Protein AF-A0A1I4J2A7-F1 (afdb_monomer_lite)

Sequence (275 aa):
MTRVAIVPLGDVAQEDLQTASDALEHVYGVNATVLGARPLPGVGDDAERDQYDAETLSDVALWDGGDAFDVVLGITDADVSHRRGPVDSDRGRVLLSTDRFGDSGYRRSARVRRQMIKQVGHALGLDRCDGNCVMQSSSTVGELDRYPDRLCRTCHSALPRELSGDSEPVGGLSSPSTPTFAEWRRGVRDVVLEPLLWVYGARRWLPFAGRRLDSDSVSVTPVEWAVAVVGLLLTPLFWLLGAVIRTPPSPDDPNSTSRSGDERTSSPRWRKRAP

pLDDT: mean 75.42, std 19.43, range [37.44, 97.88]

Secondary structure (DSSP, 8-state):
---EEEEEESS--HHHHHHHHHHHHHHH----EEPPPBPPPSS-SBTTTTBEEHHHHHHHHSSTTGGG-SEEEEEESS-EE-SS----GGGTEEEEE-GGG-SSSHHHHHHHHHHHHHHHHHHTT-----SSSTTS--SSHHHHTTS-SS--HHHHHTS-HHHHT-----SS--------HHHHHHHHIIIIIHHHHHHTTTTS---S------SS-----HHHHHHHHHHHHHHHHHHHHHHHTTPPPPTT-TT--------------------

InterPro domains:
  IPR012962 Peptidase M54, archaemetzincin [PF07998] (110-159)
  IPR012962 Peptidase M54, archaemetzincin [PTHR15910] (1-161)
  IPR024079 Metallopeptidase, catalytic domain superfamily [G3DSA:3.40.390.10] (2-159)

Structure (mmCIF, N/CA/C/O backbone):
data_AF-A0A1I4J2A7-F1
#
_entry.id   AF-A0A1I4J2A7-F1
#
loop_
_atom_site.group_PDB
_atom_site.id
_atom_site.type_symbol
_atom_site.label_atom_id
_atom_site.label_alt_id
_atom_site.label_comp_id
_atom_site.label_asym_id
_atom_site.label_entity_id
_atom_site.label_seq_id
_atom_site.pdbx_PDB_ins_code
_atom_site.Cartn_x
_atom_site.Cartn_y
_atom_site.Cartn_z
_atom_site.occupancy
_atom_site.B_iso_or_equiv
_atom_site.auth_seq_id
_atom_site.auth_comp_id
_atom_site.auth_asym_id
_atom_site.auth_atom_id
_atom_site.pdbx_PDB_model_num
ATOM 1 N N . MET A 1 1 ? -7.835 -14.432 13.585 1.00 73.38 1 MET A N 1
ATOM 2 C CA . MET A 1 1 ? -6.678 -13.523 13.467 1.00 73.38 1 MET A CA 1
ATOM 3 C C . MET A 1 1 ? -6.432 -13.328 11.990 1.00 73.38 1 MET A C 1
ATOM 5 O O . MET A 1 1 ? -6.151 -14.313 11.314 1.00 73.38 1 MET A O 1
ATOM 9 N N . THR A 1 2 ? -6.573 -12.097 11.505 1.00 87.31 2 THR A N 1
ATOM 10 C CA . THR A 1 2 ? -6.370 -11.754 10.095 1.00 87.31 2 THR A CA 1
ATOM 11 C C . THR A 1 2 ? -4.927 -12.018 9.671 1.00 87.31 2 THR A C 1
ATOM 13 O O . THR A 1 2 ? -3.985 -11.515 10.284 1.00 87.31 2 THR A O 1
ATOM 16 N N . ARG A 1 3 ? -4.751 -12.812 8.618 1.00 92.06 3 ARG A N 1
ATOM 17 C CA . ARG A 1 3 ? -3.462 -13.144 8.008 1.00 92.06 3 ARG A CA 1
ATOM 18 C C . ARG A 1 3 ? -3.224 -12.228 6.820 1.00 92.06 3 ARG A C 1
ATOM 20 O O . ARG A 1 3 ? -4.004 -12.235 5.869 1.00 92.06 3 ARG A O 1
ATOM 27 N N . VAL A 1 4 ? -2.127 -11.480 6.866 1.00 93.94 4 VAL A N 1
ATOM 28 C CA . VAL A 1 4 ? -1.731 -10.557 5.799 1.00 93.94 4 VAL A CA 1
ATOM 29 C C . VAL A 1 4 ? -0.413 -11.027 5.191 1.00 93.94 4 VAL A C 1
ATOM 31 O O . VAL A 1 4 ? 0.541 -11.313 5.919 1.00 93.94 4 VAL A O 1
ATOM 34 N N . ALA A 1 5 ? -0.352 -11.091 3.863 1.00 94.56 5 ALA A N 1
ATOM 35 C CA . ALA A 1 5 ? 0.880 -11.320 3.116 1.00 94.56 5 ALA A CA 1
ATOM 36 C C . ALA A 1 5 ? 1.306 -10.072 2.340 1.00 94.56 5 ALA A C 1
ATOM 38 O O . ALA A 1 5 ? 0.466 -9.348 1.808 1.00 94.56 5 ALA A O 1
ATOM 39 N N . ILE A 1 6 ? 2.618 -9.868 2.232 1.00 95.50 6 ILE A N 1
ATOM 40 C CA . ILE A 1 6 ? 3.231 -8.911 1.308 1.00 95.50 6 ILE A CA 1
ATOM 41 C C . ILE A 1 6 ? 3.937 -9.708 0.216 1.00 95.50 6 ILE A C 1
ATOM 43 O O . ILE A 1 6 ? 4.735 -10.597 0.513 1.00 95.50 6 ILE A O 1
ATOM 47 N N . VAL A 1 7 ? 3.658 -9.384 -1.042 1.00 9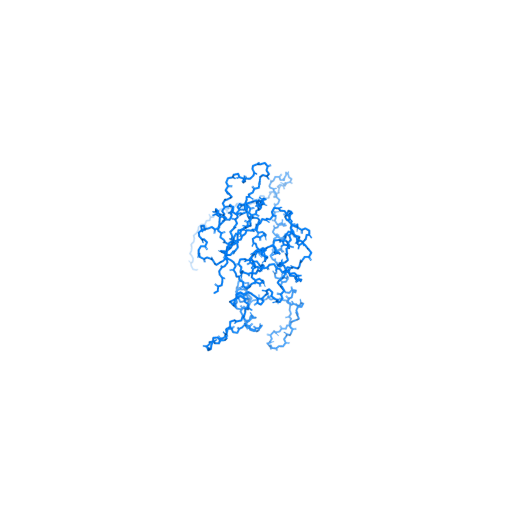4.88 7 VAL A N 1
ATOM 48 C CA . VAL A 1 7 ? 4.261 -10.021 -2.214 1.00 94.88 7 VAL A CA 1
ATOM 49 C C . VAL A 1 7 ? 5.043 -8.966 -2.995 1.00 94.88 7 VAL A C 1
ATOM 51 O O . VAL A 1 7 ? 4.427 -8.091 -3.605 1.00 94.88 7 VAL A O 1
ATOM 54 N N . PRO A 1 8 ? 6.384 -9.021 -2.991 1.00 95.44 8 PRO A N 1
ATOM 55 C CA . PRO A 1 8 ? 7.196 -8.186 -3.867 1.00 95.44 8 PRO A CA 1
ATOM 56 C C . PRO A 1 8 ? 7.000 -8.615 -5.326 1.00 95.44 8 PRO A C 1
ATOM 58 O O . PRO A 1 8 ? 7.101 -9.803 -5.639 1.00 95.44 8 PRO A O 1
ATOM 61 N N . LEU A 1 9 ? 6.734 -7.659 -6.208 1.00 93.44 9 LEU A N 1
ATOM 62 C CA . LEU A 1 9 ? 6.551 -7.850 -7.644 1.00 93.44 9 LEU A CA 1
ATOM 63 C C . LEU A 1 9 ? 7.639 -7.078 -8.390 1.00 93.44 9 LEU A C 1
ATOM 65 O O . LEU A 1 9 ? 7.608 -5.846 -8.430 1.00 93.44 9 LEU A O 1
ATOM 69 N N . GLY A 1 10 ? 8.587 -7.805 -8.976 1.00 91.94 10 GLY A N 1
ATOM 70 C CA . GLY A 1 10 ? 9.804 -7.221 -9.538 1.00 91.94 10 GLY A CA 1
ATOM 71 C C . GLY A 1 10 ? 10.870 -6.950 -8.474 1.00 91.94 10 GLY A C 1
ATOM 72 O O . GLY A 1 10 ? 10.998 -7.713 -7.511 1.00 91.94 10 GLY A O 1
ATOM 73 N N . ASP A 1 11 ? 11.648 -5.885 -8.669 1.00 91.56 11 ASP A N 1
ATOM 74 C CA . ASP A 1 11 ? 12.786 -5.523 -7.815 1.00 91.56 11 ASP A CA 1
ATOM 75 C C . ASP A 1 11 ? 12.389 -4.449 -6.795 1.00 91.56 11 ASP A C 1
ATOM 77 O O . ASP A 1 11 ? 12.679 -3.262 -6.918 1.00 91.56 11 ASP A O 1
ATOM 81 N N . VAL A 1 12 ? 11.655 -4.870 -5.767 1.00 95.44 12 VAL A N 1
ATOM 82 C CA . VAL A 1 12 ? 11.192 -3.954 -4.720 1.00 95.44 12 VAL A CA 1
ATOM 83 C C . VAL A 1 12 ? 12.285 -3.735 -3.681 1.00 95.44 12 VAL A C 1
ATOM 85 O O . VAL A 1 12 ? 12.784 -4.685 -3.073 1.00 95.44 12 VAL A O 1
ATOM 88 N N . ALA A 1 13 ? 12.586 -2.469 -3.389 1.00 95.38 13 ALA A N 1
ATOM 89 C CA . ALA A 1 13 ? 13.545 -2.108 -2.356 1.00 95.38 13 ALA A CA 1
ATOM 90 C C . ALA A 1 13 ? 13.148 -2.665 -0.974 1.00 95.38 13 ALA A C 1
ATOM 92 O O . ALA A 1 13 ? 12.016 -2.506 -0.507 1.00 95.38 13 ALA A O 1
ATOM 93 N N . GLN A 1 14 ? 14.121 -3.241 -0.261 1.00 95.38 14 GLN A N 1
ATOM 94 C CA . GLN A 1 14 ? 13.909 -3.808 1.078 1.00 95.38 14 GLN A CA 1
ATOM 95 C C . GLN A 1 14 ? 13.370 -2.776 2.087 1.00 95.38 14 GLN A C 1
ATOM 97 O O . GLN A 1 14 ? 12.609 -3.133 2.985 1.00 95.38 14 GLN A O 1
ATOM 102 N N . GLU A 1 15 ? 13.737 -1.497 1.936 1.00 95.81 15 GLU A N 1
ATOM 103 C CA . GLU A 1 15 ? 13.224 -0.404 2.776 1.00 95.81 15 GLU A CA 1
ATOM 104 C C . GLU A 1 15 ? 11.698 -0.260 2.657 1.00 95.81 15 GLU A C 1
ATOM 106 O O . GLU A 1 15 ? 11.021 -0.040 3.664 1.00 95.81 15 GLU A O 1
ATOM 111 N N . ASP A 1 16 ? 11.138 -0.432 1.457 1.00 97.25 16 ASP A N 1
ATOM 112 C CA . ASP A 1 16 ? 9.698 -0.303 1.231 1.00 97.25 16 ASP A CA 1
ATOM 113 C C . ASP A 1 16 ? 8.937 -1.491 1.831 1.00 97.25 16 ASP A C 1
ATOM 115 O O . ASP A 1 16 ? 7.898 -1.298 2.467 1.00 97.25 16 ASP A O 1
ATOM 119 N N . LEU A 1 17 ? 9.484 -2.707 1.706 1.00 97.38 17 LEU A N 1
ATOM 120 C CA . LEU A 1 17 ? 8.926 -3.915 2.327 1.00 97.38 17 LEU A CA 1
ATOM 121 C C . LEU A 1 17 ? 8.917 -3.811 3.858 1.00 97.38 17 LEU A C 1
ATOM 123 O O . LEU A 1 17 ? 7.918 -4.150 4.500 1.00 97.38 17 LEU A O 1
ATOM 127 N N . GLN A 1 18 ? 10.009 -3.308 4.442 1.00 97.25 18 GLN A N 1
ATOM 128 C CA . GLN A 1 18 ? 10.104 -3.080 5.884 1.00 97.25 18 GLN A CA 1
ATOM 129 C C . GLN A 1 18 ? 9.111 -2.007 6.330 1.00 97.25 18 GLN A C 1
ATOM 131 O O . GLN A 1 18 ? 8.341 -2.225 7.258 1.00 97.25 18 GLN A O 1
ATOM 136 N N . THR A 1 19 ? 9.061 -0.881 5.617 1.00 97.88 19 THR A N 1
ATOM 137 C CA . THR A 1 19 ? 8.135 0.219 5.910 1.00 97.88 19 THR A CA 1
ATOM 138 C C . THR A 1 19 ? 6.677 -0.239 5.872 1.00 97.88 19 THR A C 1
ATOM 140 O O . THR A 1 19 ? 5.881 0.170 6.720 1.00 97.88 19 THR A O 1
ATOM 143 N N . ALA A 1 20 ? 6.315 -1.078 4.898 1.00 97.44 20 ALA A N 1
ATOM 144 C CA . ALA A 1 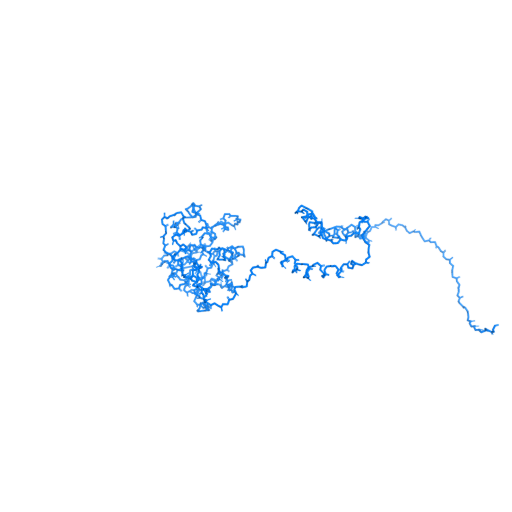20 ? 4.980 -1.654 4.793 1.00 97.44 20 ALA A CA 1
ATOM 145 C C . ALA A 1 20 ? 4.687 -2.622 5.950 1.00 97.44 20 ALA A C 1
ATOM 147 O O . ALA A 1 20 ? 3.620 -2.543 6.554 1.00 97.44 20 ALA A O 1
ATOM 148 N N . SER A 1 21 ? 5.640 -3.486 6.304 1.00 97.38 21 SER A N 1
ATOM 149 C CA . SER A 1 21 ? 5.501 -4.429 7.423 1.00 97.38 21 SER A CA 1
ATOM 150 C C . SER A 1 21 ? 5.335 -3.707 8.767 1.00 97.38 21 SER A C 1
ATOM 152 O O . SER A 1 21 ? 4.382 -3.980 9.494 1.00 97.38 21 SER A O 1
ATOM 154 N N . ASP A 1 22 ? 6.188 -2.720 9.055 1.00 96.88 22 ASP A N 1
ATOM 155 C CA . ASP A 1 22 ? 6.148 -1.936 10.298 1.00 96.88 22 ASP A CA 1
ATOM 156 C C . ASP A 1 22 ? 4.826 -1.175 10.443 1.00 96.88 22 ASP A C 1
ATOM 158 O O . ASP A 1 22 ? 4.260 -1.054 11.529 1.00 96.88 22 ASP A O 1
ATOM 162 N N . ALA A 1 23 ? 4.317 -0.634 9.337 1.00 96.00 23 ALA A N 1
ATOM 163 C CA . ALA A 1 23 ? 3.069 0.106 9.350 1.00 96.00 23 ALA A CA 1
ATOM 164 C C . ALA A 1 23 ? 1.842 -0.812 9.506 1.00 96.00 23 ALA A C 1
ATOM 166 O O . ALA A 1 23 ? 0.857 -0.384 10.109 1.00 96.00 23 ALA A O 1
ATOM 167 N N . LEU A 1 24 ? 1.899 -2.062 9.026 1.00 95.38 24 LEU A N 1
ATOM 168 C CA . LEU A 1 24 ? 0.855 -3.065 9.268 1.00 95.38 24 LEU A CA 1
ATOM 169 C C . LEU A 1 24 ? 0.771 -3.428 10.748 1.00 95.38 24 LEU A C 1
ATOM 171 O O . LEU A 1 24 ? -0.316 -3.411 11.330 1.00 95.38 24 LEU A O 1
ATOM 175 N N . GLU A 1 25 ? 1.922 -3.683 11.366 1.00 94.88 25 GLU A N 1
ATOM 176 C CA . GLU A 1 25 ? 2.001 -3.985 12.791 1.00 94.88 25 GLU A CA 1
ATOM 177 C C . GLU A 1 25 ? 1.525 -2.786 13.622 1.00 94.88 25 GLU A C 1
ATOM 179 O O . GLU A 1 25 ? 0.679 -2.931 14.501 1.00 94.88 25 GLU A O 1
ATOM 184 N N . HIS A 1 26 ? 1.992 -1.576 13.302 1.00 93.81 26 HIS A N 1
ATOM 185 C CA . HIS A 1 26 ? 1.678 -0.388 14.093 1.00 93.81 26 HIS A CA 1
ATOM 186 C C . HIS A 1 26 ? 0.214 0.066 13.992 1.00 93.81 26 HIS A C 1
ATOM 188 O O . HIS A 1 26 ? -0.339 0.554 14.977 1.00 93.81 26 HIS A O 1
ATOM 194 N N . VAL A 1 27 ? -0.409 -0.043 12.812 1.00 94.88 27 VAL A N 1
ATOM 195 C CA . VAL A 1 27 ? -1.769 0.478 12.576 1.00 94.88 27 VAL A CA 1
ATOM 196 C C . VAL A 1 27 ? -2.846 -0.584 12.763 1.00 94.88 27 VAL A C 1
ATOM 198 O O . VAL A 1 27 ? -3.926 -0.254 13.247 1.00 94.88 27 VAL A O 1
ATOM 201 N N . TYR A 1 28 ? -2.567 -1.836 12.396 1.00 94.06 28 TYR A N 1
ATOM 202 C CA . TYR A 1 28 ? -3.549 -2.923 12.434 1.00 94.06 28 TYR A CA 1
ATOM 203 C C . TYR A 1 28 ? -3.230 -3.999 13.473 1.00 94.06 28 TYR A C 1
ATOM 205 O O . TYR A 1 28 ? -4.051 -4.887 13.681 1.00 94.06 28 TYR A O 1
ATOM 213 N N . GLY A 1 29 ? -2.054 -3.964 14.110 1.00 93.44 29 GLY A N 1
ATOM 214 C CA . GLY A 1 29 ? -1.626 -5.028 15.022 1.00 93.44 29 GLY A CA 1
ATOM 215 C C . GLY A 1 29 ? -1.344 -6.353 14.309 1.00 93.44 29 GLY A C 1
ATOM 216 O O . GLY A 1 29 ? -1.426 -7.409 14.934 1.00 93.44 29 GLY A O 1
ATOM 217 N N . VAL A 1 30 ? -1.056 -6.319 13.000 1.00 93.31 30 VAL A N 1
ATOM 218 C CA . VAL A 1 30 ? -0.851 -7.523 12.186 1.00 93.31 30 VAL A CA 1
ATOM 219 C C . VAL A 1 30 ? 0.604 -7.657 11.762 1.00 93.31 30 VAL A C 1
ATOM 221 O O . VAL A 1 30 ? 1.135 -6.805 11.054 1.00 93.31 30 VAL A O 1
ATOM 224 N N . ASN A 1 31 ? 1.208 -8.793 12.106 1.00 93.44 31 ASN A N 1
ATOM 225 C CA . ASN A 1 31 ? 2.510 -9.187 11.581 1.00 93.44 31 ASN A CA 1
ATOM 226 C C . ASN A 1 31 ? 2.340 -9.793 10.189 1.00 93.44 31 ASN A C 1
ATOM 228 O O . ASN A 1 31 ? 1.768 -10.874 10.030 1.00 93.44 31 ASN A O 1
ATOM 232 N N . ALA A 1 32 ? 2.835 -9.083 9.179 1.00 93.75 32 ALA A N 1
ATOM 233 C CA . ALA A 1 32 ? 2.746 -9.518 7.797 1.00 93.75 32 ALA A CA 1
ATOM 234 C C . ALA A 1 32 ? 3.762 -10.620 7.481 1.00 93.75 32 ALA A C 1
ATOM 236 O O . ALA A 1 32 ? 4.907 -10.586 7.930 1.00 93.75 32 ALA A O 1
ATOM 237 N N . THR A 1 33 ? 3.361 -11.579 6.649 1.00 95.12 33 THR A N 1
ATOM 238 C CA . THR A 1 33 ? 4.298 -12.542 6.061 1.00 95.12 33 THR A CA 1
ATOM 239 C C . THR A 1 33 ? 4.794 -12.005 4.723 1.00 95.12 33 THR A C 1
ATOM 241 O O . THR A 1 33 ? 4.015 -11.882 3.781 1.00 95.12 33 THR A O 1
ATOM 244 N N . VAL A 1 34 ? 6.087 -11.698 4.616 1.00 94.62 34 VAL A N 1
ATOM 245 C CA . VAL A 1 34 ?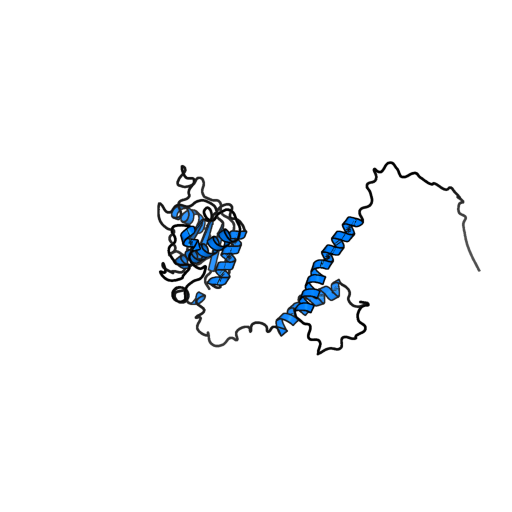 6.699 -11.347 3.326 1.00 94.62 34 VAL A CA 1
ATOM 246 C C . VAL A 1 34 ? 6.969 -12.636 2.551 1.00 94.62 34 VAL A C 1
ATOM 248 O O . VAL A 1 34 ? 7.742 -13.486 2.993 1.00 94.62 34 VAL A O 1
ATOM 251 N N . LEU A 1 35 ? 6.291 -12.806 1.418 1.00 92.81 35 LEU A N 1
ATOM 252 C CA . LEU A 1 35 ? 6.461 -13.953 0.531 1.00 92.81 35 LEU A CA 1
ATOM 253 C C . LEU A 1 35 ? 7.647 -13.740 -0.418 1.00 92.81 35 LEU A C 1
ATOM 255 O O . LEU A 1 35 ? 8.180 -12.639 -0.550 1.00 92.81 35 LEU A O 1
ATOM 259 N N . GLY A 1 36 ? 8.060 -14.814 -1.094 1.00 90.50 36 GLY A N 1
ATOM 260 C CA . GLY A 1 36 ? 9.088 -14.732 -2.129 1.00 90.50 36 GLY A CA 1
ATOM 261 C C . GLY A 1 36 ? 8.677 -13.780 -3.254 1.00 90.50 36 GLY A C 1
ATOM 262 O O . GLY A 1 36 ? 7.514 -13.776 -3.668 1.00 90.50 36 GLY A O 1
ATOM 263 N N . ALA A 1 37 ? 9.643 -12.996 -3.738 1.00 91.56 37 ALA A N 1
ATOM 264 C CA . ALA A 1 37 ? 9.440 -12.082 -4.852 1.00 91.56 37 ALA A CA 1
ATOM 265 C C . ALA A 1 37 ? 8.949 -12.833 -6.097 1.00 91.56 37 ALA A C 1
ATOM 267 O O . ALA A 1 37 ? 9.393 -13.950 -6.384 1.00 91.56 37 ALA A O 1
ATOM 268 N N . ARG A 1 38 ? 8.037 -12.206 -6.837 1.00 90.56 38 ARG A N 1
ATOM 269 C CA . ARG A 1 38 ? 7.497 -12.726 -8.093 1.00 90.56 38 ARG A CA 1
ATOM 270 C C . ARG A 1 38 ? 7.953 -11.841 -9.242 1.00 90.56 38 ARG A C 1
ATOM 272 O O . ARG A 1 38 ? 8.005 -10.621 -9.077 1.00 90.56 38 ARG A O 1
ATOM 279 N N . PRO A 1 39 ? 8.290 -12.426 -10.399 1.00 89.12 39 PRO A N 1
ATOM 280 C CA . PRO A 1 39 ? 8.613 -11.628 -11.566 1.00 89.12 39 PRO A CA 1
ATOM 281 C C . PRO A 1 39 ? 7.381 -10.833 -12.002 1.00 89.12 39 PRO A C 1
ATOM 283 O O . PRO A 1 39 ? 6.250 -11.314 -11.894 1.00 89.12 39 PRO A O 1
ATOM 286 N N . LEU A 1 40 ? 7.612 -9.632 -12.526 1.00 87.50 40 LEU A N 1
ATOM 287 C CA . LEU A 1 40 ? 6.578 -8.932 -13.274 1.00 87.50 40 LEU A CA 1
ATOM 288 C C . LEU A 1 40 ? 6.255 -9.727 -14.553 1.00 87.50 40 LEU A C 1
ATOM 290 O O . LEU A 1 40 ? 7.152 -10.361 -15.126 1.00 87.50 40 LEU A O 1
ATOM 294 N N . PRO A 1 41 ? 4.987 -9.740 -14.998 1.00 80.12 41 PRO A N 1
ATOM 295 C CA . PRO A 1 41 ? 4.648 -10.256 -16.320 1.00 80.12 41 PRO A CA 1
ATOM 296 C C . PRO A 1 41 ? 5.395 -9.443 -17.392 1.00 80.12 41 PRO A C 1
ATOM 298 O O . PRO A 1 41 ? 5.728 -8.301 -17.144 1.00 80.12 41 PRO A O 1
ATOM 301 N N . GLY A 1 42 ? 5.669 -10.035 -18.560 1.00 73.56 42 GLY A N 1
ATOM 302 C CA . GLY A 1 42 ? 6.599 -9.534 -19.593 1.00 73.56 42 GLY A CA 1
ATOM 303 C C . GLY A 1 42 ? 6.711 -8.011 -19.807 1.00 73.56 42 GLY A C 1
ATOM 304 O O . GLY A 1 42 ? 7.440 -7.341 -19.092 1.00 73.56 42 GLY A O 1
ATOM 305 N N . VAL A 1 43 ? 6.126 -7.483 -20.885 1.00 64.19 43 VAL A N 1
ATOM 306 C CA . VAL A 1 43 ? 6.112 -6.030 -21.157 1.00 64.19 43 VAL A CA 1
ATOM 307 C C . VAL A 1 43 ? 4.842 -5.456 -20.532 1.00 64.19 43 VAL A C 1
ATOM 309 O O . VAL A 1 43 ? 3.815 -6.140 -20.559 1.00 64.19 43 VAL A O 1
ATOM 312 N N . GLY A 1 44 ? 4.895 -4.231 -19.998 1.00 62.59 44 GLY A N 1
ATOM 313 C CA . GLY A 1 44 ? 3.711 -3.538 -19.489 1.00 62.59 44 GLY A CA 1
ATOM 314 C C . GLY A 1 44 ? 2.563 -3.520 -20.507 1.00 62.59 44 GLY A C 1
ATOM 315 O O . GLY A 1 44 ? 2.785 -3.483 -21.720 1.00 62.59 44 GLY A O 1
ATOM 316 N N . ASP A 1 45 ? 1.322 -3.547 -20.014 1.00 67.56 45 ASP A N 1
ATOM 317 C CA . ASP A 1 45 ? 0.109 -3.564 -20.846 1.00 67.56 45 ASP A CA 1
ATOM 318 C C . ASP A 1 45 ? 0.019 -2.365 -21.804 1.00 67.56 45 ASP A C 1
ATOM 320 O O . ASP A 1 45 ? -0.632 -2.444 -22.849 1.00 67.56 45 ASP A O 1
ATOM 324 N N . ASP A 1 46 ? 0.681 -1.257 -21.461 1.00 70.88 46 ASP A N 1
ATOM 325 C CA . ASP A 1 46 ? 0.965 -0.159 -22.378 1.00 70.88 46 ASP A CA 1
ATOM 326 C C . ASP A 1 46 ? 2.452 -0.107 -22.738 1.00 70.88 46 ASP A C 1
ATOM 328 O O . ASP A 1 46 ? 3.251 0.487 -22.015 1.00 70.88 46 ASP A O 1
ATOM 332 N N . ALA A 1 47 ? 2.802 -0.658 -23.900 1.00 66.12 47 ALA A N 1
ATOM 333 C CA . ALA A 1 47 ? 4.167 -0.656 -24.419 1.00 66.12 47 ALA A CA 1
ATOM 334 C C . ALA A 1 47 ? 4.711 0.747 -24.766 1.00 66.12 47 ALA A C 1
ATOM 336 O O . ALA A 1 47 ? 5.924 0.910 -24.864 1.00 66.12 47 ALA A O 1
ATOM 337 N N . GLU A 1 48 ? 3.857 1.758 -24.972 1.00 72.19 48 GLU A N 1
ATOM 338 C CA . GLU A 1 48 ? 4.298 3.136 -25.238 1.00 72.19 48 GLU A CA 1
ATOM 339 C C . GLU A 1 48 ? 4.717 3.845 -23.945 1.00 72.19 48 GLU A C 1
ATOM 341 O O . GLU A 1 48 ? 5.617 4.686 -23.950 1.00 72.19 48 GLU A O 1
ATOM 346 N N . ARG A 1 49 ? 4.068 3.500 -22.827 1.00 74.38 49 ARG A N 1
ATOM 347 C CA . ARG A 1 49 ? 4.294 4.133 -21.518 1.00 74.38 49 ARG A CA 1
ATOM 348 C C . ARG A 1 49 ? 5.031 3.252 -20.515 1.00 74.38 49 ARG A C 1
ATOM 350 O O . ARG A 1 49 ? 5.313 3.738 -19.426 1.00 74.38 49 ARG A O 1
ATOM 357 N N . ASP A 1 50 ? 5.297 2.003 -20.881 1.00 82.19 50 ASP A N 1
ATOM 358 C CA . ASP A 1 50 ? 5.856 0.951 -20.027 1.00 82.19 50 ASP A CA 1
ATOM 359 C C . ASP A 1 50 ? 5.117 0.837 -18.680 1.00 82.19 50 ASP A C 1
ATOM 361 O O . ASP A 1 50 ? 5.707 0.778 -17.606 1.00 82.19 50 ASP A O 1
ATOM 365 N N . GLN A 1 51 ? 3.780 0.883 -18.745 1.00 88.94 51 GLN A N 1
ATOM 366 C CA . GLN A 1 51 ? 2.900 0.820 -17.576 1.00 88.94 51 GLN A CA 1
ATOM 367 C C . GLN A 1 51 ? 2.176 -0.517 -17.517 1.00 88.94 51 GLN A C 1
ATOM 369 O O . GLN A 1 51 ? 1.593 -0.956 -18.511 1.00 88.94 51 GLN A O 1
ATOM 374 N N . TYR A 1 52 ? 2.108 -1.098 -16.325 1.00 90.00 52 TYR A N 1
ATOM 375 C CA . TYR A 1 52 ? 1.247 -2.245 -16.046 1.00 90.00 52 TYR A CA 1
ATOM 376 C C . TYR A 1 52 ? -0.173 -1.782 -15.735 1.00 90.00 52 TYR A C 1
ATOM 378 O O . TYR A 1 52 ? -0.377 -0.738 -15.111 1.00 90.00 52 TYR A O 1
ATOM 386 N N . ASP A 1 53 ? -1.183 -2.533 -16.152 1.00 89.44 53 ASP A N 1
ATOM 387 C CA . ASP A 1 53 ? -2.541 -2.314 -15.670 1.00 89.44 53 ASP A CA 1
ATOM 388 C C . ASP A 1 53 ? -2.721 -2.965 -14.286 1.00 89.44 53 ASP A C 1
ATOM 390 O O . ASP A 1 53 ? -2.331 -4.109 -14.059 1.00 89.44 53 ASP A O 1
ATOM 394 N N . ALA A 1 54 ? -3.280 -2.216 -13.333 1.00 88.12 54 ALA A N 1
ATOM 395 C CA . ALA A 1 54 ? -3.358 -2.614 -11.929 1.00 88.12 54 ALA A CA 1
ATOM 396 C C . ALA A 1 54 ? -4.175 -3.894 -11.716 1.00 88.12 54 ALA A C 1
ATOM 398 O O . ALA A 1 54 ? -3.795 -4.742 -10.906 1.00 88.12 54 ALA A O 1
ATOM 399 N N . GLU A 1 55 ? -5.297 -4.013 -12.425 1.00 84.81 55 GLU A N 1
ATOM 400 C CA . GLU A 1 55 ? -6.193 -5.168 -12.361 1.00 84.81 55 GLU A CA 1
ATOM 401 C C . GLU A 1 55 ? -5.475 -6.396 -12.925 1.00 84.81 55 GLU A C 1
ATOM 403 O O . GLU A 1 55 ? -5.340 -7.407 -12.239 1.00 84.81 55 GLU A O 1
ATOM 408 N N . THR A 1 56 ? -4.879 -6.249 -14.110 1.00 83.38 56 THR A N 1
ATOM 409 C CA . THR A 1 56 ? -4.123 -7.318 -14.780 1.00 83.38 56 THR A CA 1
ATOM 410 C C . THR A 1 56 ? -2.944 -7.805 -13.931 1.00 83.38 56 THR A C 1
ATOM 412 O O . THR A 1 56 ? -2.751 -9.009 -13.751 1.00 83.38 56 THR A O 1
ATOM 415 N N . LEU A 1 57 ? -2.168 -6.880 -13.355 1.00 84.88 57 LEU A N 1
ATOM 416 C CA . LEU A 1 57 ? -1.029 -7.221 -12.506 1.00 84.88 57 LEU A CA 1
ATOM 417 C C . LEU A 1 57 ? -1.474 -7.931 -11.221 1.00 84.88 57 LEU A C 1
ATOM 419 O O . LEU A 1 57 ? -0.829 -8.885 -10.788 1.00 84.88 57 LEU A O 1
ATOM 423 N N . SER A 1 58 ? -2.591 -7.506 -10.631 1.00 83.25 58 SER A N 1
ATOM 424 C CA . SER A 1 58 ? -3.143 -8.146 -9.433 1.00 83.25 58 SER A CA 1
ATOM 425 C C . SER A 1 58 ? -3.644 -9.561 -9.726 1.00 83.25 58 SER A C 1
ATOM 427 O O . SER A 1 58 ? -3.360 -10.477 -8.951 1.00 83.25 58 SER A O 1
ATOM 429 N N . ASP A 1 59 ? -4.304 -9.756 -10.870 1.00 79.12 59 ASP A N 1
ATOM 430 C CA . ASP A 1 59 ? -4.836 -11.046 -11.315 1.00 79.12 59 ASP A CA 1
ATOM 431 C C . ASP A 1 59 ? -3.762 -12.090 -11.610 1.00 79.12 59 ASP A C 1
ATOM 433 O O . ASP A 1 59 ? -3.921 -13.271 -11.302 1.00 79.12 59 ASP A O 1
ATOM 437 N N . VAL A 1 60 ? -2.629 -11.663 -12.154 1.00 72.44 60 VAL A N 1
ATOM 438 C CA . VAL A 1 60 ? -1.522 -12.580 -12.433 1.00 72.44 60 VAL A CA 1
ATOM 439 C C . VAL A 1 60 ? -0.690 -12.835 -11.179 1.00 72.44 60 VAL A C 1
ATOM 441 O O . VAL A 1 60 ? -0.229 -13.953 -10.951 1.00 72.44 60 VAL A O 1
ATOM 444 N N . ALA A 1 61 ? -0.477 -11.811 -10.352 1.00 70.19 61 ALA A N 1
ATOM 445 C CA . ALA A 1 61 ? 0.596 -11.859 -9.372 1.00 70.19 61 ALA A CA 1
ATOM 446 C C . ALA A 1 61 ? 0.151 -12.163 -7.938 1.00 70.19 61 ALA A C 1
ATOM 448 O O . ALA A 1 61 ? 0.995 -12.571 -7.139 1.00 70.19 61 ALA A O 1
ATOM 449 N N . LEU A 1 62 ? -1.131 -12.001 -7.590 1.00 73.62 62 LEU A N 1
ATOM 450 C CA . LEU A 1 62 ? -1.603 -12.105 -6.197 1.00 73.62 62 LEU A CA 1
ATOM 451 C C . LEU A 1 62 ? -2.483 -13.330 -5.908 1.00 73.62 62 LEU A C 1
ATOM 453 O O . LEU A 1 62 ? -2.845 -13.558 -4.752 1.00 73.62 62 LEU A O 1
ATOM 457 N N . TRP A 1 63 ? -2.798 -14.137 -6.922 1.00 70.25 63 TRP A N 1
ATOM 458 C CA . TRP A 1 63 ? -3.702 -15.282 -6.776 1.00 70.25 63 TRP A CA 1
ATOM 459 C C . TRP A 1 63 ? -2.991 -16.591 -6.423 1.00 70.25 63 TRP A C 1
ATOM 461 O O . TRP A 1 63 ? -3.473 -17.332 -5.568 1.00 70.25 63 TRP A O 1
ATOM 471 N N . ASP A 1 64 ? -1.796 -16.844 -6.958 1.00 66.81 64 ASP A N 1
ATOM 472 C CA . ASP A 1 64 ? -1.039 -18.045 -6.589 1.00 66.81 64 ASP A CA 1
ATOM 473 C C . ASP A 1 64 ? -0.604 -17.995 -5.117 1.00 66.81 64 ASP A C 1
ATOM 475 O O . ASP A 1 64 ? 0.014 -17.030 -4.672 1.00 66.81 64 ASP A O 1
ATOM 479 N N . GLY A 1 65 ? -0.929 -19.022 -4.326 1.00 61.78 65 GLY A N 1
ATOM 480 C CA . GLY A 1 65 ? -0.553 -19.115 -2.905 1.00 61.78 65 GLY A CA 1
ATOM 481 C C . GLY A 1 65 ? -1.209 -18.082 -1.973 1.00 61.78 65 GLY A C 1
ATOM 482 O O . GLY A 1 65 ? -0.870 -18.038 -0.790 1.00 61.78 65 GLY A O 1
ATOM 483 N N . GLY A 1 66 ? -2.139 -17.266 -2.485 1.00 62.44 66 GLY A N 1
ATOM 484 C CA . GLY A 1 66 ? -2.838 -16.223 -1.730 1.00 62.44 66 GLY A CA 1
ATOM 485 C C . GLY A 1 66 ? -3.987 -16.740 -0.861 1.00 62.44 66 GLY A C 1
ATOM 486 O O . GLY A 1 66 ? -4.381 -16.064 0.081 1.00 62.44 66 GLY A O 1
ATOM 487 N N . ASP A 1 67 ? -4.510 -17.942 -1.118 1.00 73.00 67 ASP A N 1
ATOM 488 C CA . ASP A 1 67 ? -5.676 -18.498 -0.401 1.00 73.00 67 ASP A CA 1
ATOM 489 C C . ASP A 1 67 ? -5.408 -18.767 1.090 1.00 73.00 67 ASP A C 1
ATOM 491 O O . ASP A 1 67 ? -6.323 -18.893 1.904 1.00 73.00 67 ASP A O 1
ATOM 495 N N . ALA A 1 68 ? -4.131 -18.834 1.472 1.00 84.44 68 ALA A N 1
ATOM 496 C CA . ALA A 1 68 ? -3.707 -18.931 2.862 1.00 84.44 68 ALA A CA 1
ATOM 497 C C . ALA A 1 68 ? -3.723 -17.578 3.601 1.00 84.44 68 ALA A C 1
ATOM 499 O O . ALA A 1 68 ? -3.406 -17.547 4.790 1.00 84.44 68 ALA A O 1
ATOM 500 N N . PHE A 1 69 ? -4.070 -16.477 2.934 1.00 90.31 69 PHE A N 1
ATOM 501 C CA . PHE A 1 69 ? -4.061 -15.133 3.499 1.00 90.31 69 PHE A CA 1
ATOM 502 C C . PHE A 1 69 ? -5.381 -14.419 3.229 1.00 90.31 69 PHE A C 1
ATOM 504 O O . PHE A 1 69 ? -5.927 -14.450 2.125 1.00 90.31 69 PHE A O 1
ATOM 511 N N . ASP A 1 70 ? -5.873 -13.744 4.262 1.00 91.31 70 ASP A N 1
ATOM 512 C CA . ASP A 1 70 ? -7.132 -13.009 4.202 1.00 91.31 70 ASP A CA 1
ATOM 513 C C . ASP A 1 70 ? -6.929 -11.694 3.429 1.00 91.31 70 ASP A C 1
ATOM 515 O O . ASP A 1 70 ? -7.810 -11.269 2.689 1.00 91.31 70 ASP A O 1
ATOM 519 N N . VAL A 1 71 ? -5.729 -11.102 3.523 1.00 92.62 71 VAL A N 1
ATOM 520 C CA . VAL A 1 71 ? -5.292 -9.970 2.692 1.00 92.62 71 VAL A CA 1
ATOM 521 C C . VAL A 1 71 ? -3.929 -10.257 2.063 1.00 92.62 71 VAL A C 1
ATOM 523 O O . VAL A 1 71 ? -2.998 -10.692 2.741 1.00 92.62 71 VAL A O 1
ATOM 526 N N . VAL A 1 72 ? -3.781 -9.958 0.774 1.00 93.62 72 VAL A N 1
ATOM 527 C CA . VAL A 1 72 ? -2.509 -10.016 0.044 1.00 93.62 72 VAL A CA 1
ATOM 528 C C . VAL A 1 72 ? -2.233 -8.645 -0.568 1.00 93.62 72 VAL A C 1
ATOM 530 O O . VAL A 1 72 ? -3.005 -8.157 -1.395 1.00 93.62 72 VAL A O 1
ATOM 533 N N . LEU A 1 73 ? -1.119 -8.038 -0.159 1.00 94.31 73 LEU A N 1
ATOM 534 C CA . LEU A 1 73 ? -0.608 -6.777 -0.682 1.00 94.31 73 LEU A CA 1
ATOM 535 C C . LEU A 1 73 ? 0.525 -7.048 -1.675 1.00 94.31 73 LEU A C 1
ATOM 537 O O . LEU A 1 73 ? 1.623 -7.437 -1.279 1.00 94.31 73 LEU A O 1
ATOM 541 N N . GLY A 1 74 ? 0.277 -6.795 -2.954 1.00 94.75 74 GLY A N 1
ATOM 542 C CA . GLY A 1 74 ? 1.329 -6.674 -3.956 1.00 94.75 74 GLY A CA 1
ATOM 543 C C . GLY A 1 74 ? 2.051 -5.342 -3.816 1.00 94.75 74 GLY A C 1
ATOM 544 O O . GLY A 1 74 ? 1.400 -4.300 -3.759 1.00 94.75 74 GLY A O 1
ATOM 545 N N . ILE A 1 75 ? 3.380 -5.356 -3.795 1.00 96.12 75 ILE A N 1
ATOM 546 C CA . ILE A 1 75 ? 4.193 -4.137 -3.881 1.00 96.12 75 ILE A CA 1
ATOM 547 C C . ILE A 1 75 ? 5.046 -4.226 -5.138 1.00 96.12 75 ILE A C 1
ATOM 549 O O . ILE A 1 75 ? 5.644 -5.266 -5.382 1.00 96.12 75 ILE A O 1
ATOM 553 N N . THR A 1 76 ? 5.112 -3.153 -5.921 1.00 95.31 76 THR A N 1
ATOM 554 C CA . THR A 1 76 ? 5.973 -3.056 -7.107 1.00 95.31 76 THR A CA 1
ATOM 555 C C . THR A 1 76 ? 6.661 -1.694 -7.190 1.00 95.31 76 THR A C 1
ATOM 557 O O . THR A 1 76 ? 6.175 -0.697 -6.643 1.00 95.31 76 THR A O 1
ATOM 560 N N . ASP A 1 77 ? 7.806 -1.644 -7.857 1.00 94.62 77 ASP A N 1
ATOM 561 C CA . ASP A 1 77 ? 8.504 -0.425 -8.262 1.00 94.62 77 ASP A CA 1
ATOM 562 C C . ASP A 1 77 ? 8.136 0.028 -9.682 1.00 94.62 77 ASP A C 1
ATOM 564 O O . ASP A 1 77 ? 8.452 1.154 -10.041 1.00 94.62 77 ASP A O 1
ATOM 568 N N . ALA A 1 78 ? 7.413 -0.791 -10.452 1.00 92.75 78 ALA A N 1
ATOM 569 C CA . ALA A 1 78 ? 6.959 -0.438 -11.790 1.00 92.75 78 ALA A CA 1
ATOM 570 C C . ALA A 1 78 ? 5.792 0.561 -11.776 1.00 92.75 78 ALA A C 1
ATOM 572 O O . ALA A 1 78 ? 4.957 0.567 -10.858 1.00 92.75 78 ALA A O 1
ATOM 573 N N . ASP A 1 79 ? 5.691 1.386 -12.824 1.00 92.62 79 ASP A N 1
ATOM 574 C CA . ASP A 1 79 ? 4.570 2.311 -12.980 1.00 92.62 79 ASP A CA 1
ATOM 575 C C . ASP A 1 79 ? 3.285 1.553 -13.340 1.00 92.62 79 ASP A C 1
ATOM 577 O O . ASP A 1 79 ? 3.255 0.656 -14.188 1.00 92.62 79 ASP A O 1
ATOM 581 N N . VAL A 1 80 ? 2.193 1.933 -12.680 1.00 91.25 80 VAL A N 1
ATOM 582 C CA . VAL A 1 80 ? 0.900 1.256 -12.780 1.00 91.25 80 VAL A CA 1
ATOM 583 C C . VAL A 1 80 ? -0.178 2.236 -13.239 1.00 91.25 80 VAL A C 1
ATOM 585 O O . VAL A 1 80 ? -0.231 3.407 -12.845 1.00 91.25 80 VAL A O 1
ATOM 588 N N . SER A 1 81 ? -1.073 1.743 -14.089 1.00 89.75 81 SER A N 1
ATOM 589 C CA . SER A 1 81 ? -2.253 2.445 -14.578 1.00 89.75 81 SER A CA 1
ATOM 590 C C . SER A 1 81 ? -3.539 1.724 -14.165 1.00 89.75 81 SER A C 1
ATOM 592 O O . SER A 1 81 ? -3.549 0.518 -13.960 1.00 89.75 81 SER A O 1
ATOM 594 N N . HIS A 1 82 ? -4.637 2.468 -14.046 1.00 86.06 82 HIS A N 1
ATOM 595 C CA . HIS A 1 82 ? -5.959 1.936 -13.684 1.00 86.06 82 HIS A CA 1
ATOM 596 C C . HIS A 1 82 ? -6.923 2.030 -14.872 1.00 86.06 82 HIS A C 1
ATOM 598 O O . HIS A 1 82 ? -8.001 2.613 -14.759 1.00 86.06 82 HIS A O 1
ATOM 604 N N . ARG A 1 83 ? -6.497 1.580 -16.060 1.00 81.31 83 ARG A N 1
ATOM 605 C CA . ARG A 1 83 ? -7.294 1.761 -17.289 1.00 81.31 83 ARG A CA 1
ATOM 606 C C . ARG A 1 83 ? -8.441 0.776 -17.377 1.00 81.31 83 ARG A C 1
ATOM 608 O O . ARG A 1 83 ? -9.501 1.153 -17.869 1.00 81.31 83 ARG A O 1
ATOM 615 N N . ARG A 1 84 ? -8.210 -0.465 -16.951 1.00 77.00 84 ARG A N 1
ATOM 616 C CA . ARG A 1 84 ? -9.227 -1.522 -16.962 1.00 77.00 84 ARG A CA 1
ATOM 617 C C . ARG A 1 84 ? -10.091 -1.490 -15.705 1.00 77.00 84 ARG A C 1
ATOM 619 O O . ARG A 1 84 ? -11.294 -1.710 -15.793 1.00 77.00 84 ARG A O 1
ATOM 626 N N . GLY A 1 85 ? -9.520 -1.023 -14.598 1.00 75.06 85 GLY A N 1
ATOM 627 C CA . GLY A 1 85 ? -10.251 -0.754 -13.371 1.00 75.06 85 GLY A CA 1
ATOM 628 C C . GLY A 1 85 ? -9.330 -0.541 -12.171 1.00 75.06 85 GLY A C 1
ATOM 629 O O . GLY A 1 85 ? -8.099 -0.589 -12.294 1.00 75.06 85 GLY A O 1
ATOM 630 N N . PRO A 1 86 ? -9.904 -0.256 -10.990 1.00 77.19 86 PRO A N 1
ATOM 631 C CA . PRO A 1 86 ? -9.197 -0.444 -9.732 1.00 77.19 86 PRO A CA 1
ATOM 632 C C . PRO A 1 86 ? -8.971 -1.941 -9.471 1.00 77.19 86 PRO A C 1
ATOM 634 O O . PRO A 1 86 ? -9.653 -2.791 -10.034 1.00 77.19 86 PRO A O 1
ATOM 637 N N . VAL A 1 87 ? -8.038 -2.258 -8.577 1.00 80.50 87 VAL A N 1
ATOM 638 C CA . VAL A 1 87 ? -7.905 -3.625 -8.059 1.00 80.50 87 VAL A CA 1
ATOM 639 C C . VAL A 1 87 ? -9.137 -3.958 -7.217 1.00 80.50 87 VAL A C 1
ATOM 641 O O . VAL A 1 87 ? -9.565 -3.122 -6.418 1.00 80.50 87 VAL A O 1
ATOM 644 N N . ASP A 1 88 ? -9.689 -5.161 -7.387 1.00 77.06 88 ASP A N 1
ATOM 645 C CA . ASP A 1 88 ? -10.809 -5.668 -6.586 1.00 77.06 88 ASP A CA 1
ATOM 646 C C . ASP A 1 88 ? -10.358 -5.947 -5.139 1.00 77.06 88 ASP A C 1
ATOM 648 O O . ASP A 1 88 ? -9.970 -7.060 -4.768 1.00 77.06 88 ASP A O 1
ATOM 652 N N . SER A 1 89 ? -10.392 -4.896 -4.315 1.00 81.31 89 SER A N 1
ATOM 653 C CA . SER A 1 89 ? -10.040 -4.959 -2.898 1.00 81.31 89 SER A CA 1
ATOM 654 C C . SER A 1 89 ? -11.012 -5.800 -2.078 1.00 81.31 89 SER A C 1
ATOM 656 O O . SER A 1 89 ? -10.612 -6.314 -1.034 1.00 81.31 89 SER A O 1
ATOM 658 N N . ASP A 1 90 ? -12.246 -6.005 -2.550 1.00 78.75 90 ASP A N 1
ATOM 659 C CA . ASP A 1 90 ? -13.280 -6.753 -1.822 1.00 78.75 90 ASP A CA 1
ATOM 660 C C . ASP A 1 90 ? -12.919 -8.239 -1.686 1.00 78.75 90 ASP A C 1
ATOM 662 O O . ASP A 1 90 ? -13.447 -8.952 -0.831 1.00 78.75 90 ASP A O 1
ATOM 666 N N . ARG A 1 91 ? -11.961 -8.712 -2.491 1.00 79.75 91 ARG A N 1
ATOM 667 C CA . ARG A 1 91 ? -11.394 -10.064 -2.407 1.00 79.75 91 ARG A CA 1
ATOM 668 C C . ARG A 1 91 ? -10.138 -10.152 -1.543 1.00 79.75 91 ARG A C 1
ATOM 670 O O . ARG A 1 91 ? -9.434 -11.161 -1.582 1.00 79.75 91 ARG A O 1
ATOM 677 N N . GLY A 1 92 ? -9.815 -9.097 -0.797 1.00 89.00 92 GLY A N 1
ATOM 678 C CA . GLY A 1 92 ? -8.611 -9.041 0.026 1.00 89.00 92 GLY A CA 1
ATOM 679 C C . GLY A 1 92 ? -7.330 -9.012 -0.810 1.00 89.00 92 GLY A C 1
ATOM 680 O O . GLY A 1 92 ? -6.304 -9.546 -0.388 1.00 89.00 92 GLY A O 1
ATOM 681 N N . ARG A 1 93 ? -7.371 -8.461 -2.026 1.00 90.00 93 ARG A N 1
ATOM 682 C CA . ARG A 1 93 ? -6.209 -8.322 -2.915 1.00 90.00 93 ARG A CA 1
ATOM 683 C C . ARG A 1 93 ? -6.012 -6.856 -3.231 1.00 90.00 93 ARG A C 1
ATOM 685 O O . ARG A 1 93 ? -6.938 -6.193 -3.675 1.00 90.00 93 ARG A O 1
ATOM 692 N N . VAL A 1 94 ? -4.817 -6.342 -2.977 1.00 92.81 94 VAL A N 1
ATOM 693 C CA . VAL A 1 94 ? -4.507 -4.931 -3.211 1.00 92.81 94 VAL A CA 1
ATOM 694 C C . VAL A 1 94 ? -3.094 -4.755 -3.730 1.00 92.81 94 VAL A C 1
ATOM 696 O O . VAL A 1 94 ? -2.214 -5.566 -3.455 1.00 92.81 94 VAL A O 1
ATOM 699 N N . LEU A 1 95 ? -2.881 -3.679 -4.481 1.00 93.69 95 LEU A N 1
ATOM 700 C CA . LEU A 1 95 ? -1.621 -3.386 -5.151 1.00 93.69 95 LEU A CA 1
ATOM 701 C C . LEU A 1 95 ? -1.127 -1.992 -4.772 1.00 93.69 95 LEU A C 1
ATOM 703 O O . LEU A 1 95 ? -1.890 -1.027 -4.741 1.00 93.69 95 LEU A O 1
ATOM 707 N N . LEU A 1 96 ? 0.175 -1.886 -4.535 1.00 94.62 96 LEU A N 1
ATOM 708 C CA . LEU A 1 96 ? 0.871 -0.641 -4.265 1.00 94.62 96 LEU A CA 1
ATOM 709 C C . LEU A 1 96 ? 2.057 -0.510 -5.222 1.00 94.62 96 LEU A C 1
ATOM 711 O O . LEU A 1 96 ? 3.012 -1.279 -5.152 1.00 94.62 96 LEU A O 1
ATOM 715 N N . SER A 1 97 ? 2.007 0.497 -6.093 1.00 95.19 97 SER A N 1
ATOM 716 C CA . SER A 1 97 ? 3.157 0.927 -6.892 1.00 95.19 97 SER A CA 1
ATOM 717 C C . SER A 1 97 ? 3.906 2.047 -6.171 1.00 95.19 97 SER A C 1
ATOM 719 O O . SER A 1 97 ? 3.297 2.995 -5.663 1.00 95.19 97 SER A O 1
ATOM 721 N N . THR A 1 98 ? 5.229 1.920 -6.114 1.00 96.31 98 THR A N 1
ATOM 722 C CA . THR A 1 98 ? 6.142 2.883 -5.484 1.00 96.31 98 THR A CA 1
ATOM 723 C C . THR A 1 98 ? 6.889 3.767 -6.482 1.00 96.31 98 THR A C 1
ATOM 725 O O . THR A 1 98 ? 7.579 4.695 -6.053 1.00 96.31 98 THR A O 1
ATOM 728 N N . ASP A 1 99 ? 6.717 3.530 -7.786 1.00 94.88 99 ASP A N 1
ATOM 729 C CA . ASP A 1 99 ? 7.391 4.229 -8.892 1.00 94.88 99 ASP A CA 1
ATOM 730 C C . ASP A 1 99 ? 7.400 5.756 -8.694 1.00 94.88 99 ASP A C 1
ATOM 732 O O . ASP A 1 99 ? 8.429 6.430 -8.672 1.00 94.88 99 ASP A O 1
ATOM 736 N N . ARG A 1 100 ? 6.225 6.315 -8.388 1.00 93.81 100 ARG A N 1
ATOM 737 C CA . ARG A 1 100 ? 6.022 7.769 -8.304 1.00 93.81 100 ARG A CA 1
ATOM 738 C C . ARG A 1 100 ? 6.382 8.379 -6.949 1.00 93.81 100 ARG A C 1
ATOM 740 O O . ARG A 1 100 ? 6.156 9.572 -6.734 1.00 93.81 100 ARG A O 1
ATOM 747 N N . PHE A 1 101 ? 6.904 7.603 -5.997 1.00 95.00 101 PHE A N 1
ATOM 748 C CA . PHE A 1 101 ? 7.201 8.105 -4.647 1.00 95.00 101 PHE A CA 1
ATOM 749 C C . PHE A 1 101 ? 8.563 8.799 -4.531 1.00 95.00 101 PHE A C 1
ATOM 751 O O . PHE A 1 101 ? 8.807 9.444 -3.504 1.00 95.00 101 PHE A O 1
ATOM 758 N N . GLY A 1 102 ? 9.369 8.776 -5.598 1.00 91.19 102 GLY A N 1
ATOM 759 C CA . GLY A 1 102 ? 10.737 9.302 -5.641 1.00 91.19 102 GLY A CA 1
ATOM 760 C C . GLY A 1 102 ? 11.754 8.307 -5.080 1.00 91.19 102 GLY A C 1
ATOM 761 O O . GLY A 1 102 ? 11.368 7.296 -4.505 1.00 91.19 102 GLY A O 1
ATOM 762 N N . ASP A 1 103 ? 13.043 8.601 -5.223 1.00 82.38 103 ASP A N 1
ATOM 763 C CA . ASP A 1 103 ? 14.086 7.564 -5.161 1.00 82.38 103 ASP A CA 1
ATOM 764 C C . ASP A 1 103 ? 14.323 6.949 -3.771 1.00 82.38 103 ASP A C 1
ATOM 766 O O . ASP A 1 103 ? 14.551 5.750 -3.668 1.00 82.38 103 ASP A O 1
ATOM 770 N N . SER A 1 104 ? 14.306 7.737 -2.687 1.00 87.19 104 SER A N 1
ATOM 771 C CA . SER A 1 104 ? 14.606 7.227 -1.334 1.00 87.19 104 SER A CA 1
ATOM 772 C C . SER A 1 104 ? 14.309 8.229 -0.207 1.00 87.19 104 SER A C 1
ATOM 774 O O . SER A 1 104 ? 14.017 9.410 -0.435 1.00 87.19 104 SER A O 1
ATOM 776 N N . GLY A 1 105 ? 14.409 7.749 1.037 1.00 91.44 105 GLY A N 1
ATOM 777 C CA . GLY A 1 105 ? 14.415 8.564 2.250 1.00 91.44 105 GLY A CA 1
ATOM 778 C C . GLY A 1 105 ? 13.031 8.891 2.806 1.00 91.44 105 GLY A C 1
ATOM 779 O O . GLY A 1 105 ? 12.004 8.439 2.310 1.00 91.44 105 GLY A O 1
ATOM 780 N N . TYR A 1 106 ? 13.000 9.745 3.837 1.00 91.75 106 TYR A N 1
ATOM 781 C CA . TYR A 1 106 ? 11.820 9.961 4.689 1.00 91.75 106 TYR A CA 1
ATOM 782 C C . TYR A 1 106 ? 10.512 10.219 3.926 1.00 91.75 106 TYR A C 1
ATOM 784 O O . TYR A 1 106 ? 9.456 9.729 4.320 1.00 91.75 106 TYR A O 1
ATOM 792 N N . ARG A 1 107 ? 10.554 10.987 2.828 1.00 93.94 107 ARG A N 1
ATOM 793 C CA . ARG A 1 107 ? 9.352 11.253 2.022 1.00 93.94 107 ARG A CA 1
ATOM 794 C C . ARG A 1 107 ? 8.838 9.994 1.326 1.00 93.94 107 ARG A C 1
ATOM 796 O O . ARG A 1 107 ? 7.629 9.783 1.337 1.00 93.94 107 ARG A O 1
ATOM 803 N N . ARG A 1 108 ? 9.726 9.167 0.762 1.00 95.31 108 ARG A N 1
ATOM 804 C CA . ARG A 1 108 ? 9.362 7.886 0.142 1.00 95.31 108 ARG A CA 1
ATOM 805 C C . ARG A 1 108 ? 8.742 6.964 1.186 1.00 95.31 108 ARG A C 1
ATOM 807 O O . ARG A 1 108 ? 7.585 6.583 1.022 1.00 95.31 108 ARG A O 1
ATOM 814 N N . SER A 1 109 ? 9.425 6.720 2.306 1.00 96.62 109 SER A N 1
ATOM 815 C CA . SER A 1 109 ? 8.929 5.821 3.358 1.00 96.62 109 SER A CA 1
ATOM 816 C C . SER A 1 109 ? 7.585 6.312 3.928 1.00 96.62 109 SER A C 1
ATOM 818 O O . SER A 1 109 ? 6.657 5.534 4.142 1.00 96.62 109 SER A O 1
ATOM 820 N N . ALA A 1 110 ? 7.397 7.627 4.085 1.00 96.56 110 ALA A N 1
ATOM 821 C CA . ALA A 1 110 ? 6.124 8.182 4.543 1.00 96.56 110 ALA A CA 1
ATOM 822 C C . ALA A 1 110 ? 4.982 8.034 3.511 1.00 96.56 110 ALA A C 1
ATOM 824 O O . ALA A 1 110 ? 3.813 7.953 3.899 1.00 96.56 110 ALA A O 1
ATOM 825 N N . ARG A 1 111 ? 5.278 8.003 2.206 1.00 97.44 111 ARG A N 1
ATOM 826 C CA . ARG A 1 111 ? 4.289 7.749 1.140 1.00 97.44 111 ARG A CA 1
ATOM 827 C C . ARG A 1 111 ? 3.938 6.269 1.047 1.00 97.44 111 ARG A C 1
ATOM 829 O O . ARG A 1 111 ? 2.750 5.955 1.006 1.00 97.44 111 ARG A O 1
ATOM 836 N N . VAL A 1 112 ? 4.941 5.388 1.118 1.00 97.69 112 VAL A N 1
ATOM 837 C CA . VAL A 1 112 ? 4.756 3.928 1.200 1.00 97.69 112 VAL A CA 1
ATOM 838 C C . VAL A 1 112 ? 3.865 3.586 2.383 1.00 97.69 112 VAL A C 1
ATOM 840 O O . VAL A 1 112 ? 2.839 2.941 2.199 1.00 97.69 112 VAL A O 1
ATOM 843 N N . ARG A 1 113 ? 4.178 4.110 3.575 1.00 97.56 113 ARG A N 1
ATOM 844 C CA . ARG A 1 113 ? 3.359 3.933 4.780 1.00 97.56 113 ARG A CA 1
ATOM 845 C C . ARG A 1 113 ? 1.904 4.331 4.547 1.00 97.56 113 ARG A C 1
ATOM 847 O O . ARG A 1 113 ? 1.008 3.527 4.776 1.00 97.56 113 ARG A O 1
ATOM 854 N N . ARG A 1 114 ? 1.656 5.560 4.082 1.00 97.75 114 ARG A N 1
ATOM 855 C CA . ARG A 1 114 ? 0.287 6.060 3.870 1.00 97.75 114 ARG A CA 1
ATOM 856 C C . ARG A 1 114 ? -0.479 5.226 2.857 1.00 97.75 114 ARG A C 1
ATOM 858 O O . ARG A 1 114 ? -1.641 4.911 3.100 1.00 97.75 114 ARG A O 1
ATOM 865 N N . GLN A 1 115 ? 0.142 4.894 1.727 1.00 96.56 115 GLN A N 1
ATOM 866 C CA . GLN A 1 115 ? -0.554 4.115 0.713 1.00 96.56 115 GLN A CA 1
ATOM 867 C C . GLN A 1 115 ? -0.767 2.675 1.133 1.00 96.56 115 GLN A C 1
ATOM 869 O O . GLN A 1 115 ? -1.850 2.162 0.901 1.00 96.56 115 GLN A O 1
ATOM 874 N N . MET A 1 116 ? 0.189 2.056 1.822 1.00 96.62 116 MET A N 1
ATOM 875 C CA . MET A 1 116 ? 0.002 0.720 2.374 1.00 96.62 116 MET A CA 1
ATOM 876 C C . MET A 1 116 ? -1.232 0.703 3.279 1.00 96.62 116 MET A C 1
ATOM 878 O O . MET A 1 116 ? -2.144 -0.086 3.040 1.00 96.62 116 MET A O 1
ATOM 882 N N . ILE A 1 117 ? -1.305 1.625 4.250 1.00 97.19 117 ILE A N 1
ATOM 883 C CA . ILE A 1 117 ? -2.445 1.704 5.173 1.00 97.19 117 ILE A CA 1
ATOM 884 C C . ILE A 1 117 ? -3.744 1.916 4.385 1.00 97.19 117 ILE A C 1
ATOM 886 O O . ILE A 1 117 ? -4.747 1.268 4.648 1.00 97.19 117 ILE A O 1
ATOM 890 N N . LYS A 1 118 ? -3.742 2.780 3.368 1.00 96.00 118 LYS A N 1
ATOM 891 C CA . LYS A 1 118 ? -4.935 3.002 2.543 1.00 96.00 118 LYS A CA 1
ATOM 892 C C . LYS A 1 118 ? -5.388 1.739 1.807 1.00 96.00 118 LYS A C 1
ATOM 894 O O . LYS A 1 118 ? -6.558 1.379 1.882 1.00 96.00 118 LYS A O 1
ATOM 899 N N . GLN A 1 119 ? -4.470 1.073 1.111 1.00 95.00 119 GLN A N 1
ATOM 900 C CA . GLN A 1 119 ? -4.774 -0.118 0.324 1.00 95.00 119 GLN A CA 1
ATOM 901 C C . GLN A 1 119 ? -5.262 -1.259 1.218 1.00 95.00 119 GLN A C 1
ATOM 903 O O . GLN A 1 119 ? -6.324 -1.824 0.979 1.00 95.00 119 GLN A O 1
ATOM 908 N N . VAL A 1 120 ? -4.552 -1.552 2.306 1.00 95.25 120 VAL A N 1
ATOM 909 C CA . VAL A 1 120 ? -4.973 -2.597 3.248 1.00 95.25 120 VAL A CA 1
ATOM 910 C C . VAL A 1 120 ? -6.283 -2.219 3.940 1.00 95.25 120 VAL A C 1
ATOM 912 O O . VAL A 1 120 ? -7.133 -3.078 4.135 1.00 95.25 120 VAL A O 1
ATOM 915 N N . GLY A 1 121 ? -6.506 -0.937 4.239 1.00 95.69 121 GLY A N 1
ATOM 916 C CA . GLY A 1 121 ? -7.796 -0.445 4.714 1.00 95.69 121 GLY A CA 1
ATOM 917 C C . GLY A 1 121 ? -8.942 -0.809 3.770 1.00 95.69 121 GLY A C 1
ATOM 918 O O . GLY A 1 121 ? -9.942 -1.352 4.232 1.00 95.69 121 GLY A O 1
ATOM 919 N N . HIS A 1 122 ? -8.779 -0.591 2.461 1.00 94.50 122 HIS A N 1
ATOM 920 C CA . HIS A 1 122 ? -9.763 -1.015 1.459 1.00 94.50 122 HIS A CA 1
ATOM 921 C C . HIS A 1 122 ? -9.958 -2.537 1.445 1.00 94.50 122 HIS A C 1
ATOM 923 O O . HIS A 1 122 ? -11.094 -2.997 1.456 1.00 94.50 122 HIS A O 1
ATOM 929 N N . ALA A 1 123 ? -8.876 -3.319 1.530 1.00 93.19 123 ALA A N 1
ATOM 930 C CA . ALA A 1 123 ? -8.947 -4.783 1.620 1.00 93.19 123 ALA A CA 1
ATOM 931 C C . ALA A 1 123 ? -9.703 -5.292 2.864 1.00 93.19 123 ALA A C 1
ATOM 933 O O . ALA A 1 123 ? -10.225 -6.403 2.873 1.00 93.19 123 ALA A O 1
ATOM 934 N N . LEU A 1 124 ? -9.748 -4.483 3.925 1.00 93.56 124 LEU A N 1
ATOM 935 C CA . LEU A 1 124 ? -10.462 -4.760 5.173 1.00 93.56 124 LEU A CA 1
ATOM 936 C C . LEU A 1 124 ? -11.881 -4.162 5.198 1.00 93.56 124 LEU A C 1
ATOM 938 O O . LEU A 1 124 ? -12.526 -4.180 6.247 1.00 93.56 124 LEU A O 1
ATOM 942 N N . GLY A 1 125 ? -12.364 -3.632 4.070 1.00 93.00 125 GLY A N 1
ATOM 943 C CA . GLY A 1 125 ? -13.715 -3.087 3.923 1.00 93.00 125 GLY A CA 1
ATOM 944 C C . GLY A 1 125 ? -13.871 -1.623 4.343 1.00 93.00 125 GLY A C 1
ATOM 945 O O . GLY A 1 125 ? -14.993 -1.166 4.552 1.00 93.00 125 GLY A O 1
ATOM 946 N N . LEU A 1 126 ? -12.777 -0.869 4.499 1.00 94.38 126 LEU A N 1
ATOM 947 C CA . LEU A 1 126 ? -12.861 0.569 4.751 1.00 94.38 126 LEU A CA 1
ATOM 948 C C . LEU A 1 126 ? -13.066 1.344 3.447 1.00 94.38 126 LEU A C 1
ATOM 950 O O . LEU A 1 126 ? -12.237 1.306 2.538 1.00 94.38 126 LEU A O 1
ATOM 954 N N . ASP A 1 127 ? -14.127 2.142 3.410 1.00 92.19 127 ASP A N 1
ATOM 955 C CA . ASP A 1 127 ? -14.388 3.095 2.336 1.00 92.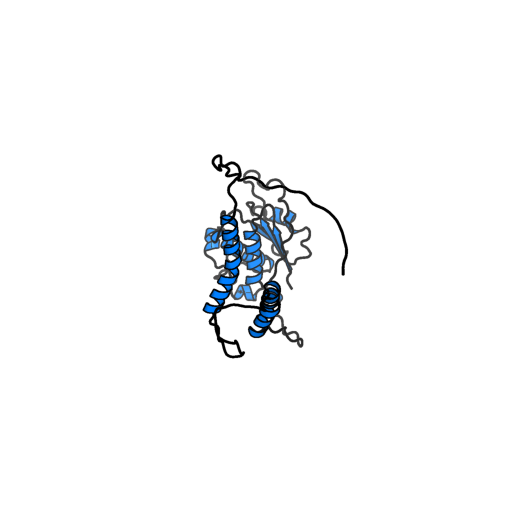19 127 ASP A CA 1
ATOM 956 C C . ASP A 1 127 ? -13.552 4.380 2.451 1.00 92.19 127 ASP A C 1
ATOM 958 O O . ASP A 1 127 ? -12.823 4.636 3.419 1.00 92.19 127 ASP A O 1
ATOM 962 N N . ARG A 1 128 ? -13.696 5.236 1.433 1.00 92.06 128 ARG A N 1
ATOM 963 C CA . ARG A 1 128 ? -13.178 6.608 1.442 1.00 92.06 128 ARG A CA 1
ATOM 964 C C . ARG A 1 128 ? -13.695 7.381 2.660 1.00 92.06 128 ARG A C 1
ATOM 966 O O . ARG A 1 128 ? -14.861 7.286 3.030 1.00 92.06 128 ARG A O 1
ATOM 973 N N . CYS A 1 129 ? -12.819 8.187 3.257 1.00 95.38 129 CYS A N 1
ATOM 974 C CA . CYS A 1 129 ? -13.132 8.997 4.431 1.00 95.38 129 CYS A CA 1
ATOM 975 C C . CYS A 1 129 ? -12.881 10.481 4.161 1.00 95.38 129 CYS A C 1
ATOM 977 O O . CYS A 1 129 ? -11.767 10.848 3.803 1.00 95.38 129 CYS A O 1
ATOM 979 N N . ASP A 1 130 ? -13.863 11.334 4.456 1.00 92.38 130 ASP A N 1
ATOM 980 C CA . ASP A 1 130 ? -13.742 12.795 4.308 1.00 92.38 130 ASP A CA 1
ATOM 981 C C . ASP A 1 130 ? -13.087 13.487 5.524 1.00 92.38 130 ASP A C 1
ATOM 983 O O . ASP A 1 130 ? -12.904 14.705 5.550 1.00 92.38 130 ASP A O 1
ATOM 987 N N . GLY A 1 131 ? -12.728 12.727 6.563 1.00 91.50 131 GLY A N 1
ATOM 988 C CA . GLY A 1 131 ? -12.099 13.244 7.781 1.00 91.50 131 GLY A CA 1
ATOM 989 C C . GLY A 1 131 ? -10.583 13.448 7.669 1.00 91.50 131 GLY A C 1
ATOM 990 O O . GLY A 1 131 ? -9.963 13.220 6.633 1.00 91.50 131 GLY A O 1
ATOM 991 N N . ASN A 1 132 ? -9.950 13.827 8.785 1.00 94.50 132 ASN A N 1
ATOM 992 C CA . ASN A 1 132 ? -8.488 13.828 8.915 1.00 94.50 132 ASN A CA 1
ATOM 993 C C . ASN A 1 132 ? -7.974 12.384 9.074 1.00 94.50 132 ASN A C 1
ATOM 995 O O . ASN A 1 132 ? -7.724 11.921 10.190 1.00 94.50 132 ASN A O 1
ATOM 999 N N . CYS A 1 133 ? -7.919 11.656 7.960 1.00 97.00 133 CYS A N 1
ATOM 1000 C CA . CYS A 1 133 ? -7.693 10.216 7.898 1.00 97.00 133 CYS A CA 1
ATOM 1001 C C . CYS A 1 133 ? -6.822 9.861 6.690 1.00 97.00 133 CYS A C 1
ATOM 1003 O O . CYS A 1 133 ? -6.934 10.483 5.635 1.00 97.00 133 CYS A O 1
ATOM 1005 N N . VAL A 1 134 ? -6.011 8.814 6.817 1.00 97.00 134 VAL A N 1
ATOM 1006 C CA . VAL A 1 134 ? -5.256 8.236 5.695 1.00 97.00 134 VAL A CA 1
ATOM 1007 C C . VAL A 1 134 ? -6.162 7.667 4.590 1.00 97.00 134 VAL A C 1
ATOM 1009 O O . VAL A 1 134 ? -5.747 7.639 3.438 1.00 97.00 134 VAL A O 1
ATOM 1012 N N . MET A 1 135 ? -7.419 7.309 4.899 1.00 96.75 135 MET A N 1
ATOM 1013 C CA . MET A 1 135 ? -8.427 6.814 3.937 1.00 96.75 135 MET A CA 1
ATOM 1014 C C . MET A 1 135 ? -9.028 7.909 3.028 1.00 96.75 135 MET A C 1
ATOM 1016 O O . MET A 1 135 ? -9.998 7.670 2.311 1.00 96.75 135 MET A O 1
ATOM 1020 N N . GLN A 1 136 ? -8.481 9.125 3.052 1.00 95.50 136 GLN A N 1
ATOM 1021 C CA . GLN A 1 136 ? -8.830 10.192 2.112 1.00 95.50 136 GLN A CA 1
ATOM 1022 C C . GLN A 1 136 ? -8.456 9.814 0.676 1.00 95.50 136 GLN A C 1
ATOM 1024 O O . GLN A 1 136 ? -7.407 9.214 0.431 1.00 95.50 136 GLN A O 1
ATOM 1029 N N . SER A 1 137 ? -9.263 10.208 -0.309 1.00 89.62 137 SER A N 1
ATOM 1030 C CA . SER A 1 137 ? -8.884 10.019 -1.713 1.00 89.62 137 SER A CA 1
ATOM 1031 C C . SER A 1 137 ? -7.667 10.881 -2.061 1.00 89.62 137 SER A C 1
ATOM 1033 O O . SER A 1 137 ? -7.578 12.044 -1.666 1.00 89.62 137 SER A O 1
ATOM 1035 N N . SER A 1 138 ? -6.713 10.320 -2.800 1.00 89.50 138 SER A N 1
ATOM 1036 C CA . SER A 1 138 ? -5.546 11.060 -3.290 1.00 89.50 138 SER A CA 1
ATOM 1037 C C . SER A 1 138 ? -5.238 10.591 -4.701 1.00 89.50 138 SER A C 1
ATOM 1039 O O . SER A 1 138 ? -4.969 9.411 -4.905 1.00 89.50 138 SER A O 1
ATOM 1041 N N . SER A 1 139 ? -5.304 11.513 -5.656 1.00 87.88 139 SER A N 1
ATOM 1042 C CA . SER A 1 139 ? -5.013 11.274 -7.074 1.00 87.88 139 SER A CA 1
ATOM 1043 C C . SER A 1 139 ? -3.558 11.587 -7.422 1.00 87.88 139 SER A C 1
ATOM 1045 O O . SER A 1 139 ? -3.016 11.082 -8.403 1.00 87.88 139 SER A O 1
ATOM 1047 N N . THR A 1 140 ? -2.904 12.402 -6.590 1.00 91.00 140 THR A N 1
ATOM 1048 C CA . THR A 1 140 ? -1.502 12.780 -6.745 1.00 91.00 140 THR A CA 1
ATOM 1049 C C . THR A 1 140 ? -0.715 12.518 -5.468 1.00 91.00 140 THR A C 1
ATOM 1051 O O . THR A 1 140 ? -1.250 12.497 -4.357 1.00 91.00 140 THR A O 1
ATOM 1054 N N . VAL A 1 141 ? 0.600 12.387 -5.617 1.00 92.88 141 VAL A N 1
ATOM 1055 C CA . VAL A 1 141 ? 1.527 12.264 -4.486 1.00 92.88 141 VAL A CA 1
ATOM 1056 C C . VAL A 1 141 ? 1.512 13.525 -3.610 1.00 92.88 141 VAL A C 1
ATOM 1058 O O . VAL A 1 141 ? 1.599 13.439 -2.389 1.00 92.88 141 VAL A O 1
ATOM 1061 N N . GLY A 1 142 ? 1.316 14.702 -4.213 1.00 92.69 142 GLY A N 1
ATOM 1062 C CA . GLY A 1 142 ? 1.188 15.957 -3.471 1.00 92.69 142 GLY A CA 1
ATOM 1063 C C . GLY A 1 142 ? -0.076 16.033 -2.609 1.00 92.69 142 GLY A C 1
ATOM 1064 O O . GLY A 1 142 ? -0.054 16.670 -1.561 1.00 92.69 142 GLY A O 1
ATOM 1065 N N . GLU A 1 143 ? -1.172 15.385 -3.016 1.00 93.12 143 GLU A N 1
ATOM 1066 C CA . GLU A 1 143 ? -2.367 15.227 -2.176 1.00 93.12 143 GLU A CA 1
ATOM 1067 C C . GLU A 1 143 ? -2.140 14.209 -1.061 1.00 93.12 143 GLU A C 1
ATOM 1069 O O . GLU A 1 143 ? -2.511 14.475 0.079 1.00 93.12 143 GLU A O 1
ATOM 1074 N N . LEU A 1 144 ? -1.489 13.082 -1.368 1.00 93.75 144 LEU A N 1
ATOM 1075 C CA . LEU A 1 144 ? -1.139 12.053 -0.386 1.00 93.75 144 LEU A CA 1
ATOM 1076 C C . LEU A 1 144 ? -0.334 12.637 0.786 1.00 93.75 144 LEU A C 1
ATOM 1078 O O . LEU A 1 144 ? -0.605 12.317 1.942 1.00 93.75 144 LEU A O 1
ATOM 1082 N N . ASP A 1 145 ? 0.610 13.535 0.491 1.00 95.12 145 ASP A N 1
ATOM 1083 C CA . ASP A 1 145 ? 1.471 14.183 1.485 1.00 95.12 145 ASP A CA 1
ATOM 1084 C C . ASP A 1 145 ? 0.707 15.118 2.454 1.00 95.12 145 ASP A C 1
ATOM 1086 O O . ASP A 1 145 ? 1.232 15.450 3.519 1.00 95.12 145 ASP A O 1
ATOM 1090 N N . ARG A 1 146 ? -0.525 15.545 2.125 1.00 94.50 146 ARG A N 1
ATOM 1091 C CA . ARG A 1 146 ? -1.338 16.445 2.974 1.00 94.50 146 ARG A CA 1
ATOM 1092 C C . ARG A 1 146 ? -2.063 15.720 4.104 1.00 94.50 146 ARG A C 1
ATOM 1094 O O . ARG A 1 146 ? -2.449 16.358 5.082 1.00 94.50 146 ARG A O 1
ATOM 1101 N N . TYR A 1 147 ? -2.270 14.414 3.964 1.00 92.75 147 TYR A N 1
ATOM 1102 C CA . TYR A 1 147 ? -3.058 13.612 4.896 1.00 92.75 147 TYR A CA 1
ATOM 1103 C C . TYR A 1 147 ? -2.161 12.886 5.910 1.00 92.75 147 TYR A C 1
ATOM 1105 O O . TYR A 1 147 ? -0.968 12.670 5.656 1.00 92.75 147 TYR A O 1
ATOM 1113 N N . PRO A 1 148 ? -2.684 12.531 7.096 1.00 94.56 148 PRO A N 1
ATOM 1114 C CA . PRO A 1 148 ? -1.891 11.852 8.109 1.00 94.56 148 PRO A CA 1
ATOM 1115 C C . PRO A 1 148 ? -1.654 10.384 7.727 1.00 94.56 148 PRO A C 1
ATOM 1117 O O . PRO A 1 148 ? -2.331 9.830 6.865 1.00 94.56 148 PRO A O 1
ATOM 1120 N N . ASP A 1 149 ? -0.720 9.733 8.410 1.00 94.56 149 ASP A N 1
ATOM 1121 C CA . ASP A 1 149 ? -0.408 8.304 8.296 1.00 94.56 149 ASP A CA 1
ATOM 1122 C C . ASP A 1 149 ? -1.174 7.448 9.322 1.00 94.56 149 ASP A C 1
ATOM 1124 O O . ASP A 1 149 ? -0.661 6.450 9.815 1.00 94.56 149 ASP A O 1
ATOM 1128 N N . ARG A 1 150 ? -2.411 7.839 9.661 1.00 94.94 150 ARG A N 1
ATOM 1129 C CA . ARG A 1 150 ? -3.256 7.142 10.647 1.00 94.94 150 ARG A CA 1
ATOM 1130 C C . ARG A 1 150 ? -4.724 7.099 10.245 1.00 94.94 150 ARG A C 1
ATOM 1132 O O . ARG A 1 150 ? -5.227 8.003 9.569 1.00 94.94 150 ARG A O 1
ATOM 1139 N N . LEU A 1 151 ? -5.423 6.082 10.739 1.00 96.81 151 LEU A N 1
ATOM 1140 C CA . LEU A 1 151 ? -6.878 5.995 10.672 1.00 96.81 151 LEU A CA 1
ATOM 1141 C C . LEU A 1 151 ? -7.516 6.988 11.655 1.00 96.81 151 LEU A C 1
ATOM 1143 O O . LEU A 1 151 ? -7.010 7.221 12.754 1.00 96.81 151 LEU A O 1
ATOM 1147 N N . CYS A 1 152 ? -8.643 7.585 11.270 1.00 96.94 152 CYS A N 1
ATOM 1148 C CA . CYS A 1 152 ? -9.479 8.319 12.215 1.00 96.94 152 CYS A CA 1
ATOM 1149 C C . CYS A 1 152 ? -10.256 7.334 13.103 1.00 96.94 152 CYS A C 1
ATOM 1151 O O . CYS A 1 152 ? -10.386 6.155 12.772 1.00 96.94 152 CYS A O 1
ATOM 1153 N N . ARG A 1 153 ? -10.831 7.825 14.209 1.00 94.75 153 ARG A N 1
ATOM 1154 C CA . ARG A 1 153 ? -11.612 6.989 15.136 1.00 94.75 153 ARG A CA 1
ATOM 1155 C C . ARG A 1 153 ? -12.723 6.211 14.425 1.00 94.75 153 ARG A C 1
ATOM 1157 O O . ARG A 1 153 ? -12.895 5.035 14.698 1.00 94.75 153 ARG A O 1
ATOM 1164 N N . THR A 1 154 ? -13.436 6.848 13.497 1.00 95.31 154 THR A N 1
ATOM 1165 C CA . THR A 1 154 ? -14.528 6.207 12.751 1.00 95.31 154 THR A CA 1
ATOM 1166 C C . THR A 1 154 ? -14.030 5.037 11.904 1.00 95.31 154 THR A C 1
ATOM 1168 O O . THR A 1 154 ? -14.602 3.958 11.984 1.00 95.31 154 THR A O 1
ATOM 1171 N N . CYS A 1 155 ? -12.947 5.221 11.143 1.00 96.62 155 CYS A N 1
ATOM 1172 C CA . CYS A 1 155 ? -12.363 4.147 10.336 1.00 96.62 155 CYS A CA 1
ATOM 1173 C C . CYS A 1 155 ? -11.780 3.030 11.209 1.00 96.62 155 CYS A C 1
ATOM 1175 O O . CYS A 1 155 ? -11.959 1.864 10.894 1.00 96.62 155 CYS A O 1
ATOM 1177 N N . HIS A 1 156 ? -11.128 3.371 12.324 1.00 95.00 156 HIS A N 1
ATOM 1178 C CA . HIS A 1 156 ? -10.589 2.370 13.245 1.00 95.00 156 HIS A CA 1
ATOM 1179 C C . HIS A 1 156 ? -11.699 1.511 13.871 1.00 95.00 156 HIS A C 1
ATOM 1181 O O . HIS A 1 156 ? -11.565 0.298 13.959 1.00 95.00 156 HIS A O 1
ATOM 1187 N N . SER A 1 157 ? -12.817 2.117 14.281 1.00 93.25 157 SER A N 1
ATOM 1188 C CA . SER A 1 157 ? -13.969 1.386 14.831 1.00 93.25 157 SER A CA 1
ATOM 1189 C C . SER A 1 157 ? -14.738 0.564 13.790 1.00 93.25 157 SER A C 1
ATOM 1191 O O . SER A 1 157 ? -15.544 -0.277 14.172 1.00 93.25 157 SER A O 1
ATOM 1193 N N . ALA A 1 158 ? -14.524 0.818 12.497 1.00 94.12 158 ALA A N 1
ATOM 1194 C CA . ALA A 1 158 ? -15.127 0.058 11.404 1.00 94.12 158 ALA A CA 1
ATOM 1195 C C . ALA A 1 158 ? -14.289 -1.161 10.982 1.00 94.12 158 ALA A C 1
ATOM 1197 O O . ALA A 1 158 ? -14.752 -1.955 10.167 1.00 94.12 158 ALA A O 1
ATOM 1198 N N . LEU A 1 159 ? -13.074 -1.320 11.523 1.00 93.25 159 LEU A N 1
ATOM 1199 C CA . LEU A 1 159 ? -12.254 -2.500 11.267 1.00 93.25 159 LEU A CA 1
ATOM 1200 C C . LEU A 1 159 ? -12.949 -3.778 11.765 1.00 93.25 159 LEU A C 1
ATOM 1202 O O . LEU A 1 159 ? -13.721 -3.727 12.730 1.00 93.25 159 LEU A O 1
ATOM 1206 N N . PRO A 1 160 ? -12.644 -4.943 11.163 1.00 87.94 160 PRO A N 1
ATOM 1207 C CA . PRO A 1 160 ? -13.064 -6.229 11.706 1.00 87.94 160 PRO A CA 1
ATOM 1208 C C . PRO A 1 160 ? -12.728 -6.336 13.199 1.00 87.94 160 PRO A C 1
ATOM 1210 O O . PRO A 1 160 ? -11.647 -5.927 13.622 1.00 87.94 160 PRO A O 1
ATOM 1213 N N . ARG A 1 161 ? -13.629 -6.920 14.002 1.00 81.81 161 ARG A N 1
ATOM 1214 C CA . ARG A 1 161 ? -13.502 -6.968 15.477 1.00 81.81 161 ARG A CA 1
ATOM 1215 C C . ARG A 1 161 ? -12.188 -7.570 15.979 1.00 81.81 161 ARG A C 1
ATOM 1217 O O . ARG A 1 161 ? -11.697 -7.202 17.040 1.00 81.81 161 ARG A O 1
ATOM 1224 N N . GLU A 1 162 ? -11.621 -8.496 15.210 1.00 83.00 162 GLU A N 1
ATOM 1225 C CA . GLU A 1 162 ? -10.332 -9.128 15.505 1.00 83.00 162 GLU A CA 1
ATOM 1226 C C . GLU A 1 162 ? -9.155 -8.141 15.457 1.00 83.00 162 GLU A C 1
ATOM 1228 O O . GLU A 1 162 ? -8.135 -8.384 16.093 1.00 83.00 162 GLU A O 1
ATOM 1233 N N . LEU A 1 163 ? -9.309 -7.041 14.714 1.00 81.69 163 LEU A N 1
ATOM 1234 C CA . LEU A 1 163 ? -8.321 -5.979 14.524 1.00 81.69 163 LEU A CA 1
ATOM 1235 C C . LEU A 1 163 ? -8.667 -4.707 15.306 1.00 81.69 163 LEU A C 1
ATOM 1237 O O . LEU A 1 163 ? -7.773 -3.934 15.634 1.00 81.69 163 LEU A O 1
ATOM 1241 N N . SER A 1 164 ? -9.945 -4.476 15.633 1.00 70.44 164 SER A N 1
ATOM 1242 C CA . SER A 1 164 ? -10.364 -3.301 16.412 1.00 70.44 164 SER A CA 1
ATOM 1243 C C . SER A 1 164 ? -10.003 -3.390 17.902 1.00 70.44 164 SER A C 1
ATOM 1245 O O . SER A 1 164 ? -10.105 -2.389 18.609 1.00 70.44 164 SER A O 1
ATOM 1247 N N . GLY A 1 165 ? -9.551 -4.560 18.378 1.00 61.03 165 GLY A N 1
ATOM 1248 C CA . GLY A 1 165 ? -9.211 -4.805 19.784 1.00 61.03 165 GLY A CA 1
ATOM 1249 C C . GLY A 1 165 ? -10.422 -5.095 20.679 1.00 61.03 165 GLY A C 1
ATOM 1250 O O . GLY A 1 165 ? -10.263 -5.210 21.892 1.00 61.03 165 GLY A O 1
ATOM 1251 N N . ASP A 1 166 ? -11.615 -5.258 20.095 1.00 50.25 166 ASP A N 1
ATOM 1252 C CA . ASP A 1 166 ? -12.880 -5.491 20.809 1.00 50.25 166 ASP A CA 1
ATOM 1253 C C . ASP A 1 166 ? -13.195 -6.984 21.012 1.00 50.25 166 ASP A C 1
ATOM 1255 O O . ASP A 1 166 ? -14.363 -7.380 21.079 1.00 50.25 166 ASP A O 1
ATOM 1259 N N . SER A 1 167 ? -12.180 -7.850 21.089 1.00 45.09 167 SER A N 1
ATOM 1260 C CA . SER A 1 167 ? -12.409 -9.243 21.476 1.00 45.09 167 SER A CA 1
ATOM 1261 C C . SER A 1 167 ? -13.098 -9.270 22.843 1.00 45.09 167 SER A C 1
ATOM 1263 O O . SER A 1 167 ? -12.522 -8.802 23.829 1.00 45.09 167 SER A O 1
ATOM 1265 N N . GLU A 1 168 ? -14.328 -9.800 22.892 1.00 43.25 168 GLU A N 1
ATOM 1266 C CA . GLU A 1 168 ? -15.036 -10.076 24.144 1.00 43.25 168 GLU A CA 1
ATOM 1267 C C . GLU A 1 168 ? -14.088 -10.780 25.123 1.00 43.25 168 GLU A C 1
ATOM 1269 O O . GLU A 1 168 ? -13.267 -11.600 24.691 1.00 43.25 168 GLU A O 1
ATOM 1274 N N . PRO A 1 169 ? -14.181 -10.504 26.437 1.00 39.81 169 PRO A N 1
ATOM 1275 C CA . PRO A 1 169 ? -13.420 -11.252 27.416 1.00 39.81 169 PRO A CA 1
ATOM 1276 C C . PRO A 1 169 ? -13.896 -12.704 27.354 1.00 39.81 169 PRO A C 1
ATOM 1278 O O . PRO A 1 169 ? -14.914 -13.067 27.942 1.00 39.81 169 PRO A O 1
ATOM 1281 N N . VAL A 1 170 ? -13.160 -13.542 26.624 1.00 48.50 170 VAL A N 1
ATOM 1282 C CA . VAL A 1 170 ? -13.301 -14.990 26.705 1.00 48.50 170 VAL A CA 1
ATOM 1283 C C . VAL A 1 170 ? -13.012 -15.335 28.156 1.00 48.50 170 VAL A C 1
ATOM 1285 O O . VAL A 1 170 ? -11.892 -15.178 28.647 1.00 48.50 170 VAL A O 1
ATOM 1288 N N . GLY A 1 171 ? -14.074 -15.697 28.872 1.00 46.31 171 GLY A N 1
ATOM 1289 C CA . GLY A 1 171 ? -14.014 -16.019 30.282 1.00 46.31 171 GLY A CA 1
ATOM 1290 C C . GLY A 1 171 ? -12.923 -17.049 30.550 1.00 46.31 171 GLY A C 1
ATOM 1291 O O . GLY A 1 171 ? -12.930 -18.139 29.987 1.00 46.31 171 GLY A O 1
ATOM 1292 N N . GLY A 1 172 ? -12.014 -16.690 31.453 1.00 46.06 172 GLY A N 1
ATOM 1293 C CA . GLY A 1 172 ? -11.197 -17.647 32.182 1.00 46.06 172 GLY A CA 1
ATOM 1294 C C . GLY A 1 172 ? -10.030 -18.253 31.414 1.00 46.06 172 GLY A C 1
ATOM 1295 O O . GLY A 1 172 ? -9.945 -19.468 31.326 1.00 46.06 172 GLY A O 1
ATOM 1296 N N . LEU A 1 173 ? -9.073 -17.436 30.983 1.00 45.41 173 LEU A N 1
ATOM 1297 C CA . LEU A 1 173 ? -7.652 -17.779 31.084 1.00 45.41 173 LEU A CA 1
ATOM 1298 C C . LEU A 1 173 ? -6.861 -16.486 31.271 1.00 45.41 173 LEU A C 1
ATOM 1300 O O . LEU A 1 173 ? -7.005 -15.528 30.518 1.00 45.41 173 LEU A O 1
ATOM 1304 N N . SER A 1 174 ? -6.078 -16.450 32.343 1.00 42.00 174 SER A N 1
ATOM 1305 C CA . SER A 1 174 ? -5.219 -15.339 32.733 1.00 42.00 174 SER A CA 1
ATOM 1306 C C . SER A 1 174 ? -4.368 -14.894 31.545 1.00 42.00 174 SER A C 1
ATOM 1308 O O . SER A 1 174 ? -3.576 -15.677 31.022 1.00 42.00 174 SER A O 1
ATOM 1310 N N . SER A 1 175 ? -4.525 -13.636 31.139 1.00 44.22 175 SER A N 1
ATOM 1311 C CA . SER A 1 175 ? -3.631 -12.982 30.184 1.00 44.22 175 SER A CA 1
ATOM 1312 C C . SER A 1 175 ? -2.177 -13.145 30.658 1.00 44.22 175 SER A C 1
ATOM 1314 O O . SER A 1 175 ? -1.933 -12.959 31.858 1.00 44.22 175 SER A O 1
ATOM 1316 N N . PRO A 1 176 ? -1.203 -13.497 29.794 1.00 46.84 176 PRO A N 1
ATOM 1317 C CA . PRO A 1 176 ? 0.196 -13.445 30.183 1.00 46.84 176 PRO A CA 1
ATOM 1318 C C . PRO A 1 176 ? 0.517 -11.981 30.478 1.00 46.84 176 PRO A C 1
ATOM 1320 O O . PRO A 1 176 ? 0.516 -11.131 29.590 1.00 46.84 176 PRO A O 1
ATOM 1323 N N . SER A 1 177 ? 0.716 -11.673 31.756 1.00 55.41 177 SER A N 1
ATOM 1324 C CA . SER A 1 177 ? 1.122 -10.348 32.197 1.00 55.41 177 SER A CA 1
ATOM 1325 C C . SER A 1 177 ? 2.353 -9.920 31.409 1.00 55.41 177 SER A C 1
ATOM 1327 O O . SER A 1 177 ? 3.358 -10.636 31.406 1.00 55.41 177 SER A O 1
ATOM 1329 N N . THR A 1 178 ? 2.282 -8.753 30.766 1.00 55.47 178 THR A N 1
ATOM 1330 C CA . THR A 1 178 ? 3.459 -8.054 30.251 1.00 55.47 178 THR A CA 1
ATOM 1331 C C . THR A 1 178 ? 4.522 -8.078 31.349 1.00 55.47 178 THR A C 1
ATOM 1333 O O . THR A 1 178 ? 4.211 -7.646 32.466 1.00 55.47 178 THR A O 1
ATOM 1336 N N . PRO A 1 179 ? 5.733 -8.612 31.094 1.00 57.38 179 PRO A N 1
ATOM 1337 C CA . PRO A 1 179 ? 6.735 -8.736 32.135 1.00 57.38 179 PRO A CA 1
ATOM 1338 C C . PRO A 1 179 ? 7.007 -7.348 32.695 1.00 57.38 179 PRO A C 1
ATOM 1340 O O . PRO A 1 179 ? 7.286 -6.394 31.964 1.00 57.38 179 PRO A O 1
ATOM 1343 N N . THR A 1 180 ? 6.898 -7.227 34.010 1.00 73.12 180 THR A N 1
ATOM 1344 C CA . THR A 1 180 ? 7.265 -6.004 34.709 1.00 73.12 180 THR A CA 1
ATOM 1345 C C . THR A 1 180 ? 8.713 -5.652 34.370 1.00 73.12 180 THR A C 1
ATOM 1347 O O . THR A 1 180 ? 9.537 -6.519 34.066 1.00 73.12 180 THR A O 1
ATOM 1350 N N . PHE A 1 181 ? 9.080 -4.375 34.474 1.00 59.91 181 PHE A N 1
ATOM 1351 C CA . PHE A 1 181 ? 10.465 -3.948 34.246 1.00 59.91 181 PHE A CA 1
ATOM 1352 C C . PHE A 1 181 ? 11.483 -4.751 35.086 1.00 59.91 181 PHE A C 1
ATOM 1354 O O . PHE A 1 181 ? 12.621 -4.956 34.668 1.00 59.91 181 PHE A O 1
ATOM 1361 N N . ALA A 1 182 ? 11.070 -5.258 36.253 1.00 61.59 182 ALA A N 1
ATOM 1362 C CA . ALA A 1 182 ? 11.875 -6.133 37.101 1.00 61.59 182 ALA A CA 1
ATOM 1363 C C . ALA A 1 182 ? 12.098 -7.540 36.507 1.00 61.59 182 ALA A C 1
ATOM 1365 O O . ALA A 1 182 ? 13.171 -8.115 36.686 1.00 61.59 182 ALA A O 1
ATOM 1366 N N . GLU A 1 183 ? 11.116 -8.092 35.796 1.00 63.84 183 GLU A N 1
ATOM 1367 C CA . GLU A 1 183 ? 11.203 -9.392 35.119 1.00 63.84 183 GLU A CA 1
ATOM 1368 C C . GLU A 1 183 ? 12.007 -9.298 33.824 1.00 63.84 183 GLU A C 1
ATOM 1370 O O . GLU A 1 183 ? 12.869 -10.141 33.583 1.00 63.84 183 GLU A O 1
ATOM 1375 N N . TRP A 1 184 ? 11.826 -8.215 33.062 1.00 67.81 184 TRP A N 1
ATOM 1376 C CA . TRP A 1 184 ? 12.657 -7.926 31.892 1.00 67.81 184 TRP A CA 1
ATOM 1377 C C . TRP A 1 184 ? 14.136 -7.765 32.275 1.00 67.81 184 TRP A C 1
ATOM 1379 O O . TRP A 1 184 ? 15.018 -8.350 31.649 1.00 67.81 184 TRP A O 1
ATOM 1389 N N . ARG A 1 185 ? 14.421 -7.054 33.378 1.00 65.12 185 ARG A N 1
ATOM 1390 C CA . ARG A 1 185 ? 15.788 -6.873 33.895 1.00 65.12 185 ARG A CA 1
ATOM 1391 C C . ARG A 1 185 ? 16.440 -8.193 34.323 1.00 65.12 185 ARG A C 1
ATOM 1393 O O . ARG A 1 185 ? 17.641 -8.358 34.121 1.00 65.12 185 ARG A O 1
ATOM 1400 N N . ARG A 1 186 ? 15.669 -9.129 34.890 1.00 67.69 186 ARG A N 1
ATOM 1401 C CA . ARG A 1 186 ? 16.144 -10.491 35.192 1.00 67.69 186 ARG A CA 1
ATOM 1402 C C . ARG A 1 186 ? 16.482 -11.255 33.912 1.00 67.69 186 ARG A C 1
ATOM 1404 O O . ARG A 1 186 ? 17.589 -11.764 33.804 1.00 67.69 186 ARG A O 1
ATOM 1411 N N . GLY A 1 187 ? 15.598 -11.222 32.913 1.00 68.44 187 GLY A N 1
ATOM 1412 C CA . GLY A 1 187 ? 15.837 -11.863 31.615 1.00 68.44 187 GLY A CA 1
ATOM 1413 C C . GLY A 1 187 ? 17.099 -11.352 30.913 1.00 68.44 187 GLY A C 1
ATOM 1414 O O . GLY A 1 187 ? 17.922 -12.144 30.468 1.00 68.44 187 GLY A O 1
ATOM 1415 N N . VAL A 1 188 ? 17.319 -10.035 30.888 1.00 65.06 188 VAL A N 1
ATOM 1416 C CA . VAL A 1 188 ? 18.546 -9.449 30.316 1.00 65.06 188 VAL A CA 1
ATOM 1417 C C . VAL A 1 188 ? 19.788 -9.838 31.123 1.00 65.06 188 VAL A C 1
ATOM 1419 O O . VAL A 1 188 ? 20.836 -10.120 30.541 1.00 65.06 188 VAL A O 1
ATOM 1422 N N . ARG A 1 189 ? 19.695 -9.892 32.458 1.00 65.81 189 ARG A N 1
ATOM 1423 C CA . ARG A 1 189 ? 20.820 -10.322 33.296 1.00 65.81 189 ARG A CA 1
ATOM 1424 C C . ARG A 1 189 ? 21.232 -11.757 32.987 1.00 65.81 189 ARG A C 1
ATOM 1426 O O . ARG A 1 189 ? 22.416 -12.010 32.788 1.00 65.81 189 ARG A O 1
ATOM 1433 N N . ASP A 1 190 ? 20.266 -12.658 32.920 1.00 68.06 190 ASP A N 1
ATOM 1434 C CA . ASP A 1 190 ? 20.541 -14.089 32.827 1.00 68.06 190 ASP A CA 1
ATOM 1435 C C . ASP A 1 190 ? 20.893 -14.512 31.382 1.00 68.06 190 ASP A C 1
ATOM 1437 O O . ASP A 1 190 ? 21.669 -15.442 31.184 1.00 68.06 190 ASP A O 1
ATOM 1441 N N . VAL A 1 191 ? 20.402 -13.793 30.360 1.00 67.00 191 VAL A N 1
ATOM 1442 C CA . VAL A 1 191 ? 20.665 -14.103 28.937 1.00 67.00 191 VAL A CA 1
ATOM 1443 C C . VAL A 1 191 ? 21.862 -13.341 28.362 1.00 67.00 191 VAL A C 1
ATOM 1445 O O . VAL A 1 191 ? 22.543 -13.850 27.476 1.00 67.00 191 VAL A O 1
ATOM 1448 N N . VAL A 1 192 ? 22.133 -12.122 28.835 1.00 62.50 192 VAL A N 1
ATOM 1449 C CA . VAL A 1 192 ? 23.175 -11.257 28.253 1.00 62.50 192 VAL A CA 1
ATOM 1450 C C . VAL A 1 192 ? 24.348 -11.089 29.211 1.00 62.50 192 VAL A C 1
ATOM 1452 O O . VAL A 1 192 ? 25.492 -11.315 28.825 1.00 62.50 192 VAL A O 1
ATOM 1455 N N . LEU A 1 193 ? 24.091 -10.721 30.469 1.00 58.81 193 LEU A N 1
ATOM 1456 C CA . LEU A 1 193 ? 25.164 -10.363 31.402 1.00 58.81 193 LEU A CA 1
ATOM 1457 C C . LEU A 1 193 ? 25.882 -11.579 31.994 1.00 58.81 193 LEU A C 1
ATOM 1459 O O . LEU A 1 193 ? 27.104 -11.544 32.078 1.00 58.81 193 LEU A O 1
ATOM 1463 N N . GLU A 1 194 ? 25.184 -12.650 32.375 1.00 59.84 194 GLU A N 1
ATOM 1464 C CA . GLU A 1 194 ? 25.843 -13.864 32.884 1.00 59.84 194 GLU A CA 1
ATOM 1465 C C . GLU A 1 194 ? 26.748 -14.536 31.839 1.00 59.84 194 GLU A C 1
ATOM 1467 O O . GLU A 1 194 ? 27.910 -14.803 32.160 1.00 59.84 194 GLU A O 1
ATOM 1472 N N . PRO A 1 195 ? 26.312 -14.736 30.579 1.00 57.44 195 PRO A N 1
ATOM 1473 C CA . PRO A 1 195 ? 27.187 -15.279 29.546 1.00 57.44 195 PRO A CA 1
ATOM 1474 C C . PRO A 1 195 ? 28.361 -14.353 29.234 1.00 57.44 195 PRO A C 1
ATOM 1476 O O . PRO A 1 195 ? 29.473 -14.836 29.051 1.00 57.44 195 PRO A O 1
ATOM 1479 N N . LEU A 1 196 ? 28.167 -13.028 29.246 1.00 52.94 196 LEU A N 1
ATOM 1480 C CA . LEU A 1 196 ? 29.271 -12.076 29.088 1.00 52.94 196 LEU A CA 1
ATOM 1481 C C . LEU A 1 196 ? 30.251 -12.128 30.268 1.00 52.94 196 LEU A C 1
ATOM 1483 O O . LEU A 1 196 ? 31.456 -12.104 30.050 1.00 52.94 196 LEU A O 1
ATOM 1487 N N . LEU A 1 197 ? 29.780 -12.261 31.508 1.00 59.12 197 LEU A N 1
ATOM 1488 C CA . LEU A 1 197 ? 30.645 -12.416 32.684 1.00 59.12 197 LEU A CA 1
ATOM 1489 C C . LEU A 1 197 ? 31.397 -13.757 32.684 1.00 59.12 197 LEU A C 1
ATOM 1491 O O . LEU A 1 197 ? 32.527 -13.821 33.177 1.00 59.12 197 LEU A O 1
ATOM 1495 N N . TRP A 1 198 ? 30.797 -14.801 32.104 1.00 56.41 198 TRP A N 1
ATOM 1496 C CA . TRP A 1 198 ? 31.414 -16.112 31.908 1.00 56.41 198 TRP A CA 1
ATOM 1497 C C . TRP A 1 198 ? 32.467 -16.093 30.789 1.00 56.41 198 TRP A C 1
ATOM 1499 O O . TRP A 1 198 ? 33.596 -16.527 31.009 1.00 56.41 198 TRP A O 1
ATOM 1509 N N . VAL A 1 199 ? 32.142 -15.513 29.627 1.00 51.16 199 VAL A N 1
ATOM 1510 C CA . VAL A 1 199 ? 33.048 -15.368 28.471 1.00 51.16 199 VAL A CA 1
ATOM 1511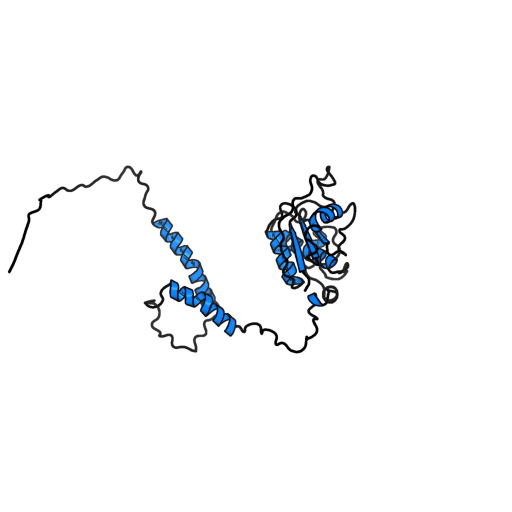 C C . VAL A 1 199 ? 34.213 -14.421 28.781 1.00 51.16 199 VAL A C 1
ATOM 1513 O O . VAL A 1 199 ? 35.342 -14.690 28.377 1.00 51.16 199 VAL A O 1
ATOM 1516 N N . TYR A 1 200 ? 33.974 -13.345 29.538 1.00 52.16 200 TYR A N 1
ATOM 1517 C CA . TYR A 1 200 ? 34.997 -12.353 29.894 1.00 52.16 200 TYR A CA 1
ATOM 1518 C C . TYR A 1 200 ? 35.639 -12.569 31.272 1.00 52.16 200 TYR A C 1
ATOM 1520 O O . TYR A 1 200 ? 36.401 -11.719 31.732 1.00 52.16 200 TYR A O 1
ATOM 1528 N N . GLY A 1 201 ? 35.401 -13.714 31.921 1.00 47.19 201 GLY A N 1
ATOM 1529 C CA . GLY A 1 201 ? 36.208 -14.167 33.055 1.00 47.19 201 GLY A CA 1
ATOM 1530 C C . GLY A 1 201 ? 36.288 -13.171 34.215 1.00 47.19 201 GLY A C 1
ATOM 1531 O O . GLY A 1 201 ? 37.374 -12.889 34.725 1.00 47.19 201 GLY A O 1
ATOM 1532 N N . ALA A 1 202 ? 35.154 -12.655 34.691 1.00 47.38 202 ALA A N 1
ATOM 1533 C CA . ALA A 1 202 ? 35.127 -11.777 35.860 1.00 47.38 202 ALA A CA 1
ATOM 1534 C C . ALA A 1 202 ? 35.242 -12.574 37.174 1.00 47.38 202 ALA A C 1
ATOM 1536 O O . ALA A 1 202 ? 34.345 -12.579 38.014 1.00 47.38 202 ALA A O 1
ATOM 1537 N N . ARG A 1 203 ? 36.379 -13.246 37.388 1.00 40.59 203 ARG A N 1
ATOM 1538 C CA . ARG A 1 203 ? 36.788 -13.678 38.736 1.00 40.59 203 ARG A CA 1
ATOM 1539 C C . ARG A 1 203 ? 38.122 -13.114 39.194 1.00 40.59 203 ARG A C 1
ATOM 1541 O O . ARG A 1 203 ? 38.590 -13.469 40.275 1.00 40.59 203 ARG A O 1
ATOM 1548 N N . ARG A 1 204 ? 38.737 -12.196 38.445 1.00 42.56 204 ARG A N 1
ATOM 1549 C CA . ARG A 1 204 ? 39.949 -11.534 38.927 1.00 42.56 204 ARG A CA 1
ATOM 1550 C C . ARG A 1 204 ? 40.168 -10.177 38.255 1.00 42.56 204 ARG A C 1
ATOM 1552 O O . ARG A 1 204 ? 40.558 -10.117 37.103 1.00 42.56 204 ARG A O 1
ATOM 1559 N N . TRP A 1 205 ? 39.996 -9.133 39.070 1.00 39.12 205 TRP A N 1
ATOM 1560 C CA . TRP A 1 205 ? 40.598 -7.798 38.956 1.00 39.12 205 TRP A CA 1
ATOM 1561 C C . TRP A 1 205 ? 40.023 -6.803 37.935 1.00 39.12 205 TRP A C 1
ATOM 1563 O O . TRP A 1 205 ? 40.366 -6.812 36.761 1.00 39.12 205 TRP A O 1
ATOM 1573 N N . LEU A 1 206 ? 39.295 -5.812 38.461 1.00 37.81 206 LEU A N 1
ATOM 1574 C CA . LEU A 1 206 ? 39.270 -4.446 37.930 1.00 37.81 206 LEU A CA 1
ATOM 1575 C C . LEU A 1 206 ? 39.831 -3.507 39.016 1.00 37.81 206 LEU A C 1
ATOM 1577 O O . LEU A 1 206 ? 39.254 -3.439 40.103 1.00 37.81 206 LEU A O 1
ATOM 1581 N N . PRO A 1 207 ? 40.954 -2.804 38.778 1.00 42.00 207 PRO A N 1
ATOM 1582 C CA . PRO A 1 207 ? 41.618 -1.976 39.777 1.00 42.00 207 PRO A CA 1
ATOM 1583 C C . PRO A 1 207 ? 41.120 -0.528 39.713 1.00 42.00 207 PRO A C 1
ATOM 1585 O O . PRO A 1 207 ? 41.925 0.380 39.627 1.00 42.00 207 PRO A O 1
ATOM 1588 N N . PHE A 1 208 ? 39.810 -0.283 39.733 1.00 43.97 208 PHE A N 1
ATOM 1589 C CA . PHE A 1 208 ? 39.268 1.079 39.860 1.00 43.97 208 PHE A CA 1
ATOM 1590 C C . PHE A 1 208 ? 37.904 1.057 40.551 1.00 43.97 208 PHE A C 1
ATOM 1592 O O . PHE A 1 208 ? 36.874 1.242 39.921 1.00 43.97 208 PHE A O 1
ATOM 1599 N N . ALA A 1 209 ? 37.918 0.775 41.855 1.00 43.06 209 ALA A N 1
ATOM 1600 C CA . ALA A 1 209 ? 37.024 1.332 42.878 1.00 43.06 209 ALA A CA 1
ATOM 1601 C C . ALA A 1 209 ? 37.185 0.494 44.151 1.00 43.06 209 ALA A C 1
ATOM 1603 O O . ALA A 1 209 ? 36.764 -0.657 44.213 1.00 43.06 209 ALA A O 1
ATOM 1604 N N . GLY A 1 210 ? 37.789 1.069 45.190 1.00 37.44 210 GLY A N 1
ATOM 1605 C CA . GLY A 1 210 ? 37.898 0.458 46.516 1.00 37.44 210 GLY A CA 1
ATOM 1606 C C . GLY A 1 210 ? 36.564 0.418 47.268 1.00 37.44 210 GLY A C 1
ATOM 1607 O O . GLY A 1 210 ? 36.483 0.917 48.385 1.00 37.44 210 GLY A O 1
ATOM 1608 N N . ARG A 1 211 ? 35.509 -0.144 46.670 1.00 39.47 211 ARG A N 1
ATOM 1609 C CA . ARG A 1 211 ? 34.239 -0.423 47.348 1.00 39.47 211 ARG A CA 1
ATOM 1610 C C . ARG A 1 211 ? 33.823 -1.859 47.063 1.00 39.47 211 ARG A C 1
ATOM 1612 O O . ARG A 1 211 ? 33.703 -2.257 45.909 1.00 39.47 211 ARG A O 1
ATOM 1619 N N . ARG A 1 212 ? 33.591 -2.630 48.128 1.00 38.75 212 ARG A N 1
ATOM 1620 C CA . ARG A 1 212 ? 32.815 -3.869 48.026 1.00 38.75 212 ARG A CA 1
ATOM 1621 C C . ARG A 1 212 ? 31.391 -3.469 47.652 1.00 38.75 212 ARG A C 1
ATOM 1623 O O . ARG A 1 212 ? 30.806 -2.618 48.315 1.00 38.75 212 ARG A O 1
ATOM 1630 N N . LEU A 1 213 ? 30.879 -4.041 46.570 1.00 41.12 213 LEU A N 1
ATOM 1631 C CA . LEU A 1 213 ? 29.465 -3.976 46.221 1.00 41.12 213 LEU A CA 1
ATOM 1632 C C . LEU A 1 213 ? 28.734 -4.998 47.096 1.00 41.12 213 LEU A C 1
ATOM 1634 O O . LEU A 1 213 ? 28.549 -6.139 46.683 1.00 41.12 213 LEU A O 1
ATOM 1638 N N . ASP A 1 214 ? 28.386 -4.591 48.316 1.00 38.12 214 ASP A N 1
ATOM 1639 C CA . ASP A 1 214 ? 27.280 -5.219 49.037 1.00 38.12 214 ASP A CA 1
ATOM 1640 C C . ASP A 1 214 ? 25.961 -4.652 48.490 1.00 38.12 214 ASP A C 1
ATOM 1642 O O . ASP A 1 214 ? 25.869 -3.486 48.090 1.00 38.12 214 ASP A O 1
ATOM 1646 N N . SER A 1 215 ? 24.980 -5.541 48.375 1.00 55.72 215 SER A N 1
ATOM 1647 C CA . SER A 1 215 ? 23.718 -5.371 47.667 1.00 55.72 215 SER A CA 1
ATOM 1648 C C . SER A 1 215 ? 22.762 -4.373 48.332 1.00 55.72 215 SER A C 1
ATOM 1650 O O . SER A 1 215 ? 22.815 -4.137 49.533 1.00 55.72 215 SER A O 1
ATOM 1652 N N . ASP A 1 216 ? 21.849 -3.851 47.503 1.00 39.72 216 ASP A N 1
ATOM 1653 C CA . ASP A 1 216 ? 20.531 -3.277 47.842 1.00 39.72 216 ASP A CA 1
ATOM 1654 C C . ASP A 1 216 ? 20.313 -1.755 47.852 1.00 39.72 216 ASP A C 1
ATOM 1656 O O . ASP A 1 216 ? 19.177 -1.331 48.061 1.00 39.72 216 ASP A O 1
ATOM 1660 N N . SER A 1 217 ? 21.279 -0.897 47.494 1.00 44.44 217 SER A N 1
ATOM 1661 C CA . SER A 1 217 ? 20.956 0.549 47.421 1.00 44.44 217 SER A CA 1
ATOM 1662 C C . SER A 1 217 ? 21.761 1.422 46.453 1.00 44.44 217 SER A C 1
ATOM 1664 O O . SER A 1 217 ? 21.937 2.613 46.713 1.00 44.44 217 SER A O 1
ATOM 1666 N N . VAL A 1 218 ? 22.237 0.895 45.322 1.00 45.28 218 VAL A N 1
ATOM 1667 C CA . VAL A 1 218 ? 22.847 1.751 44.286 1.00 45.28 218 VAL A CA 1
ATOM 1668 C C . VAL A 1 218 ? 21.821 2.049 43.197 1.00 45.28 218 VAL A C 1
ATOM 1670 O O . VAL A 1 218 ? 21.588 1.245 42.295 1.00 45.28 218 VAL A O 1
ATOM 1673 N N . SER A 1 219 ? 21.186 3.219 43.287 1.00 45.72 219 SER A N 1
ATOM 1674 C CA . SER A 1 219 ? 20.400 3.785 42.192 1.00 45.72 219 SER A CA 1
ATOM 1675 C C . SER A 1 219 ? 21.357 4.282 41.109 1.00 45.72 219 SER A C 1
ATOM 1677 O O . SER A 1 219 ? 21.857 5.402 41.182 1.00 45.72 219 SER A O 1
ATOM 1679 N N . VAL A 1 220 ? 21.636 3.428 40.128 1.00 54.09 220 VAL A N 1
ATOM 1680 C CA . VAL A 1 220 ? 22.367 3.821 38.920 1.00 54.09 220 VAL A CA 1
ATOM 1681 C C . VAL A 1 220 ? 21.436 4.687 38.081 1.00 54.09 220 VAL A C 1
ATOM 1683 O O . VAL A 1 220 ? 20.332 4.263 37.723 1.00 54.09 220 VAL A O 1
ATOM 1686 N N . THR A 1 221 ? 21.849 5.915 37.802 1.00 63.88 221 THR A N 1
ATOM 1687 C CA . THR A 1 221 ? 21.055 6.841 36.994 1.00 63.88 221 THR A CA 1
ATOM 1688 C C . THR A 1 221 ? 21.000 6.364 35.534 1.00 63.88 221 THR A C 1
ATOM 1690 O O . THR A 1 221 ? 21.911 5.674 35.069 1.00 63.88 221 THR A O 1
ATOM 1693 N N . PRO A 1 222 ? 19.963 6.732 34.757 1.00 62.16 222 PRO A N 1
ATOM 1694 C CA . PRO A 1 222 ? 19.879 6.376 33.336 1.00 62.16 222 PRO A CA 1
ATOM 1695 C C . PRO A 1 222 ? 21.116 6.794 32.523 1.00 62.16 222 PRO A C 1
ATOM 1697 O O . PRO A 1 222 ? 21.485 6.124 31.562 1.00 62.16 222 PRO A O 1
ATOM 1700 N N . VAL A 1 223 ? 21.789 7.871 32.940 1.00 59.62 223 VAL A N 1
ATOM 1701 C CA . VAL A 1 223 ? 23.018 8.373 32.311 1.00 59.62 223 VAL A CA 1
ATOM 1702 C C . VAL A 1 223 ? 24.192 7.424 32.550 1.00 59.62 223 VAL A C 1
ATOM 1704 O O . VAL A 1 223 ? 24.925 7.115 31.617 1.00 59.62 223 VAL A O 1
ATOM 1707 N N . GLU A 1 224 ? 24.349 6.899 33.764 1.00 59.00 224 GLU A N 1
ATOM 1708 C CA . GLU A 1 224 ? 25.405 5.928 34.081 1.00 59.00 224 GLU A CA 1
ATOM 1709 C C . GLU A 1 224 ? 25.199 4.600 33.332 1.00 59.00 224 GLU A C 1
ATOM 1711 O O . GLU A 1 224 ? 26.167 3.996 32.868 1.00 59.00 224 GLU A O 1
ATOM 1716 N N . TRP A 1 225 ? 23.941 4.193 33.116 1.00 69.88 225 TRP A N 1
ATOM 1717 C CA . TRP A 1 225 ? 23.599 3.061 32.247 1.00 69.88 225 TRP A CA 1
ATOM 1718 C C . TRP A 1 225 ? 23.958 3.314 30.783 1.00 69.88 225 TRP A C 1
ATOM 1720 O O . TRP A 1 225 ? 24.565 2.454 30.145 1.00 69.88 225 TRP A O 1
ATOM 1730 N N . ALA A 1 226 ? 23.627 4.494 30.255 1.00 63.88 226 ALA A N 1
ATOM 1731 C CA . ALA A 1 226 ? 23.974 4.859 28.886 1.00 63.88 226 ALA A CA 1
ATOM 1732 C C . ALA A 1 226 ? 25.497 4.870 28.679 1.00 63.88 226 ALA A C 1
ATOM 1734 O O . ALA A 1 226 ? 25.984 4.329 27.690 1.00 63.88 226 ALA A O 1
ATOM 1735 N N . VAL A 1 227 ? 26.261 5.397 29.642 1.00 67.50 227 VAL A N 1
ATOM 1736 C CA . VAL A 1 227 ? 27.732 5.410 29.592 1.00 67.50 227 VAL A CA 1
ATOM 1737 C C . VAL A 1 227 ? 28.308 3.992 29.618 1.00 67.50 227 VAL A C 1
ATOM 1739 O O . VAL A 1 227 ? 29.220 3.697 28.847 1.00 67.50 227 VAL A O 1
ATOM 1742 N N . ALA A 1 228 ? 27.766 3.092 30.443 1.00 67.62 228 ALA A N 1
ATOM 1743 C CA . ALA A 1 228 ? 28.220 1.703 30.500 1.00 67.62 228 ALA A CA 1
ATOM 1744 C C . ALA A 1 228 ? 27.938 0.936 29.194 1.00 67.62 228 ALA A C 1
ATOM 1746 O O . ALA A 1 228 ? 28.809 0.216 28.704 1.00 67.62 228 ALA A O 1
ATOM 1747 N N . VAL A 1 229 ? 26.753 1.123 28.601 1.00 73.94 229 VAL A N 1
ATOM 1748 C CA . VAL A 1 229 ? 26.369 0.483 27.331 1.00 73.94 229 VAL A CA 1
ATOM 1749 C C . VAL A 1 229 ? 27.203 1.020 26.169 1.00 73.94 229 VAL A C 1
ATOM 1751 O O . VAL A 1 229 ? 27.728 0.236 25.380 1.00 73.94 229 VAL A O 1
ATOM 1754 N N . VAL A 1 230 ? 27.391 2.340 26.090 1.00 74.19 230 VAL A N 1
ATOM 1755 C CA . VAL A 1 230 ? 28.252 2.966 25.075 1.00 74.19 230 VAL A CA 1
ATOM 1756 C C . VAL A 1 230 ? 29.701 2.506 25.240 1.00 74.19 230 VAL A C 1
ATOM 1758 O O . VAL A 1 230 ? 30.342 2.156 24.253 1.00 74.19 230 VAL A O 1
ATOM 1761 N N . GLY A 1 231 ? 30.206 2.421 26.475 1.00 71.56 231 GLY A N 1
ATOM 1762 C CA . GLY A 1 231 ? 31.537 1.882 26.755 1.00 71.56 231 GLY A CA 1
ATOM 1763 C C . GLY A 1 231 ? 31.708 0.452 26.237 1.00 71.56 231 GLY A C 1
ATOM 1764 O O . GLY A 1 231 ? 32.667 0.180 25.520 1.00 71.56 231 GLY A O 1
ATOM 1765 N N . LEU A 1 232 ? 30.741 -0.431 26.516 1.00 72.06 232 LEU A N 1
ATOM 1766 C CA . LEU A 1 232 ? 30.731 -1.822 26.049 1.00 72.06 232 LEU A CA 1
ATOM 1767 C C . LEU A 1 232 ? 30.695 -1.935 24.518 1.00 72.06 232 LEU A C 1
ATOM 1769 O O . LEU A 1 232 ? 31.481 -2.698 23.953 1.00 72.06 232 LEU A O 1
ATOM 1773 N N . LEU A 1 233 ? 29.850 -1.146 23.849 1.00 75.75 233 LEU A N 1
ATOM 1774 C CA . LEU A 1 233 ? 29.726 -1.140 22.387 1.00 75.75 233 LEU A CA 1
ATOM 1775 C C . LEU A 1 233 ? 30.967 -0.582 21.673 1.00 75.75 233 LEU A C 1
ATOM 1777 O O . LEU A 1 233 ? 31.271 -1.009 20.561 1.00 75.75 233 LEU A O 1
ATOM 1781 N N . LEU A 1 234 ? 31.712 0.334 22.300 1.00 71.75 234 LEU A N 1
ATOM 1782 C CA . LEU A 1 234 ? 32.918 0.933 21.710 1.00 71.75 234 LEU A CA 1
ATOM 1783 C C . LEU A 1 234 ? 34.200 0.117 21.947 1.00 71.75 234 LEU A C 1
ATOM 1785 O O . LEU A 1 234 ? 35.171 0.276 21.204 1.00 71.75 234 LEU A O 1
ATOM 1789 N N . THR A 1 235 ? 34.215 -0.793 22.925 1.00 71.19 235 THR A N 1
ATOM 1790 C CA . THR A 1 235 ? 35.352 -1.695 23.197 1.00 71.19 235 THR A CA 1
ATOM 1791 C C . THR A 1 235 ? 35.872 -2.471 21.972 1.00 71.19 235 THR A C 1
ATOM 1793 O O . THR A 1 235 ? 37.090 -2.486 21.764 1.00 71.19 235 THR A O 1
ATOM 1796 N N . PRO A 1 236 ? 35.024 -3.100 21.128 1.00 70.62 236 PRO A N 1
ATOM 1797 C CA . PRO A 1 236 ? 35.499 -3.798 19.929 1.00 70.62 236 PRO A CA 1
ATOM 1798 C C . PRO A 1 236 ? 36.123 -2.855 18.885 1.00 70.62 236 PRO A C 1
ATOM 1800 O O . PRO A 1 236 ? 37.055 -3.252 18.184 1.00 70.62 236 PRO A O 1
ATOM 1803 N N . LEU A 1 237 ? 35.692 -1.590 18.828 1.00 66.75 237 LEU A N 1
ATOM 1804 C CA . LEU A 1 237 ? 36.255 -0.581 17.924 1.00 66.75 237 LEU A CA 1
ATOM 1805 C C . LEU A 1 237 ? 37.707 -0.226 18.297 1.00 66.75 237 LEU A C 1
ATOM 1807 O O . LEU A 1 237 ? 38.564 -0.065 17.429 1.00 66.75 237 LEU A O 1
ATOM 1811 N N . PHE A 1 238 ? 38.001 -0.166 19.599 1.00 63.53 238 PHE A N 1
ATOM 1812 C CA . PHE A 1 238 ? 39.351 0.080 20.118 1.00 63.53 238 PHE A CA 1
ATOM 1813 C C . PHE A 1 238 ? 40.322 -1.068 19.808 1.00 63.53 238 PHE A C 1
ATOM 1815 O O . PHE A 1 238 ? 41.495 -0.831 19.513 1.00 63.53 238 PHE A O 1
ATOM 1822 N N . TRP A 1 239 ? 39.834 -2.311 19.830 1.00 64.75 239 TRP A N 1
ATOM 1823 C CA . TRP A 1 239 ? 40.624 -3.485 19.448 1.00 64.75 239 TRP A CA 1
ATOM 1824 C C . TRP A 1 239 ? 40.946 -3.511 17.950 1.00 64.75 239 TRP A C 1
ATOM 1826 O O . TRP A 1 239 ? 42.075 -3.830 17.576 1.00 64.75 239 TRP A O 1
ATOM 1836 N N . LEU A 1 240 ? 39.997 -3.107 17.101 1.00 65.31 240 LEU A N 1
ATOM 1837 C CA . LEU A 1 240 ? 40.216 -2.982 15.657 1.00 65.31 240 LEU A CA 1
ATOM 1838 C C . LEU A 1 240 ? 41.243 -1.888 15.324 1.00 65.31 240 LEU A C 1
ATOM 1840 O O . LEU A 1 240 ? 42.153 -2.126 14.533 1.00 65.31 240 LEU A O 1
ATOM 1844 N N . LEU A 1 241 ? 41.172 -0.728 15.983 1.00 61.31 241 LEU A N 1
ATOM 1845 C CA . LEU A 1 241 ? 42.161 0.348 15.817 1.00 61.31 241 LEU A CA 1
ATOM 1846 C C . LEU A 1 241 ? 43.567 -0.063 16.289 1.00 61.31 241 LEU A C 1
ATOM 1848 O O . LEU A 1 241 ? 44.557 0.249 15.629 1.00 61.31 241 LEU A O 1
ATOM 1852 N N . GLY A 1 242 ? 43.673 -0.816 17.388 1.00 59.22 242 GLY A N 1
ATOM 1853 C CA . GLY A 1 242 ? 44.953 -1.341 17.874 1.00 59.22 242 GLY A CA 1
ATOM 1854 C C . GLY A 1 242 ? 45.588 -2.392 16.953 1.00 59.22 242 GLY A C 1
ATOM 1855 O O . GLY A 1 242 ? 46.816 -2.482 16.888 1.00 59.22 242 GLY A O 1
ATOM 1856 N N . ALA A 1 243 ? 44.776 -3.160 16.220 1.00 57.66 243 ALA A N 1
ATOM 1857 C CA . ALA A 1 243 ? 45.253 -4.139 15.244 1.00 57.66 243 ALA A CA 1
ATOM 1858 C C . ALA A 1 243 ? 45.834 -3.474 13.983 1.00 57.66 243 ALA A C 1
ATOM 1860 O O . ALA A 1 243 ? 46.845 -3.940 13.462 1.00 57.66 243 ALA A O 1
ATOM 1861 N N . VAL A 1 244 ? 45.263 -2.345 13.545 1.00 56.56 244 VAL A N 1
ATOM 1862 C CA . VAL A 1 244 ? 45.747 -1.578 12.380 1.00 56.56 244 VAL A CA 1
ATOM 1863 C C . VAL A 1 244 ? 47.114 -0.929 12.639 1.00 56.56 244 VAL A C 1
ATOM 1865 O O . VAL A 1 244 ? 47.926 -0.820 11.729 1.00 56.56 244 VAL A O 1
ATOM 1868 N N . ILE A 1 245 ? 47.428 -0.567 13.886 1.00 59.16 245 ILE A N 1
ATO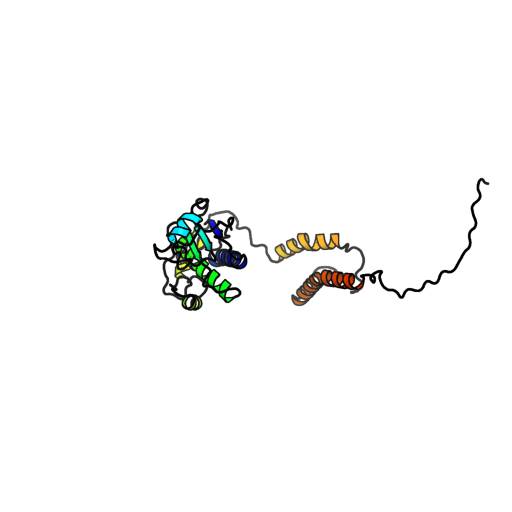M 1869 C CA . ILE A 1 245 ? 48.716 0.061 14.244 1.00 59.16 245 ILE A CA 1
ATOM 1870 C C . ILE A 1 245 ? 49.866 -0.970 14.334 1.00 59.16 245 ILE A C 1
ATOM 1872 O O . ILE A 1 245 ? 51.037 -0.598 14.348 1.00 59.16 245 ILE A O 1
ATOM 1876 N N . ARG A 1 246 ? 49.565 -2.278 14.373 1.00 52.16 246 ARG A N 1
ATOM 1877 C CA . ARG A 1 246 ? 50.564 -3.358 14.522 1.00 52.16 246 ARG A CA 1
ATOM 1878 C C . ARG A 1 246 ? 50.859 -4.138 13.242 1.00 52.16 246 ARG A C 1
ATOM 1880 O O . ARG A 1 246 ? 51.415 -5.231 13.328 1.00 52.16 246 ARG A O 1
ATOM 1887 N N . THR A 1 247 ? 50.527 -3.619 12.064 1.00 50.84 247 THR A N 1
ATOM 1888 C CA . THR A 1 247 ? 51.026 -4.225 10.824 1.00 50.84 247 THR A CA 1
ATOM 1889 C C . THR A 1 247 ? 52.539 -3.989 10.730 1.00 50.84 247 THR A C 1
ATOM 1891 O O . THR A 1 247 ? 52.953 -2.827 10.709 1.00 50.84 247 THR A O 1
ATOM 1894 N N . PRO A 1 248 ? 53.384 -5.037 10.712 1.00 55.62 248 PRO A N 1
ATOM 1895 C CA . PRO A 1 248 ? 54.816 -4.857 10.499 1.00 55.62 248 PRO A CA 1
ATOM 1896 C C . PRO A 1 248 ? 55.063 -4.245 9.109 1.00 55.62 248 PRO A C 1
ATOM 1898 O O . PRO A 1 248 ? 54.276 -4.496 8.191 1.00 55.62 248 PRO A O 1
ATOM 1901 N N . PRO A 1 249 ? 56.124 -3.437 8.938 1.00 59.84 249 PRO A N 1
ATOM 1902 C CA . PRO A 1 249 ? 56.454 -2.863 7.641 1.00 59.84 249 PRO A CA 1
ATOM 1903 C C . PRO A 1 249 ? 56.703 -3.967 6.604 1.00 59.84 249 PRO A C 1
ATOM 1905 O O . PRO A 1 249 ? 57.253 -5.025 6.919 1.00 59.84 249 PRO A O 1
ATOM 1908 N N . SER A 1 250 ? 56.256 -3.700 5.375 1.00 58.97 250 SER A N 1
ATOM 1909 C CA . SER A 1 250 ? 56.439 -4.562 4.205 1.00 58.97 250 SER A CA 1
ATOM 1910 C C . SER A 1 250 ? 57.921 -4.934 4.023 1.00 58.97 250 SER A C 1
ATOM 1912 O O . SER A 1 250 ? 58.772 -4.060 4.187 1.00 58.97 250 SER A O 1
ATOM 1914 N N . PRO A 1 251 ? 58.255 -6.186 3.662 1.00 56.31 251 PRO A N 1
ATOM 1915 C CA . PRO A 1 251 ? 59.636 -6.663 3.529 1.00 56.31 251 PRO A CA 1
ATOM 1916 C C . PRO A 1 251 ? 60.452 -6.046 2.373 1.00 56.31 251 PRO A C 1
ATOM 1918 O O . PRO A 1 251 ? 61.598 -6.439 2.183 1.00 56.31 251 PRO A O 1
ATOM 1921 N N . ASP A 1 252 ? 59.917 -5.067 1.642 1.00 61.22 252 ASP A N 1
ATOM 1922 C CA . ASP A 1 252 ? 60.588 -4.427 0.501 1.00 61.22 252 ASP A CA 1
ATOM 1923 C C . ASP A 1 252 ? 61.328 -3.120 0.855 1.00 61.22 252 ASP A C 1
ATOM 1925 O O . ASP A 1 252 ? 61.563 -2.292 -0.022 1.00 61.22 252 ASP A O 1
ATOM 1929 N N . ASP A 1 253 ? 61.698 -2.898 2.122 1.00 59.19 253 ASP A N 1
ATOM 1930 C CA . ASP A 1 253 ? 62.424 -1.687 2.532 1.00 59.19 253 ASP A CA 1
ATOM 1931 C C . ASP A 1 253 ? 63.953 -1.858 2.340 1.00 59.19 253 ASP A C 1
ATOM 1933 O O . ASP A 1 253 ? 64.591 -2.619 3.077 1.00 59.19 253 ASP A O 1
ATOM 1937 N N . PRO A 1 254 ? 64.592 -1.179 1.364 1.00 54.28 254 PRO A N 1
ATOM 1938 C CA . PRO A 1 254 ? 65.972 -1.450 0.947 1.00 54.28 254 PRO A CA 1
ATOM 1939 C C . PRO A 1 254 ? 67.060 -0.952 1.920 1.00 54.28 254 PRO A C 1
ATOM 1941 O O . PRO A 1 254 ? 68.228 -0.887 1.538 1.00 54.28 254 PRO A O 1
ATOM 1944 N N . ASN A 1 255 ? 66.724 -0.596 3.166 1.00 57.66 255 ASN A N 1
ATOM 1945 C CA . ASN A 1 255 ? 67.637 0.114 4.072 1.00 57.66 255 ASN A CA 1
ATOM 1946 C C . ASN A 1 255 ? 68.000 -0.598 5.391 1.00 57.66 255 ASN A C 1
ATOM 1948 O O . ASN A 1 255 ? 68.681 -0.003 6.231 1.00 57.66 255 ASN A O 1
ATOM 1952 N N . SER A 1 256 ? 67.629 -1.866 5.606 1.00 51.44 256 SER A N 1
ATOM 1953 C CA . SER A 1 256 ? 68.060 -2.591 6.814 1.00 51.44 256 SER A CA 1
ATOM 1954 C C . SER A 1 256 ? 69.450 -3.217 6.632 1.00 51.44 256 SER A C 1
ATOM 1956 O O . SER A 1 256 ? 69.597 -4.323 6.112 1.00 51.44 256 SER A O 1
ATOM 1958 N N . THR A 1 257 ? 70.492 -2.511 7.069 1.00 45.84 257 THR A N 1
ATOM 1959 C CA . THR A 1 257 ? 71.865 -3.031 7.116 1.00 45.84 257 THR A CA 1
ATOM 1960 C C . THR A 1 257 ? 72.086 -3.924 8.340 1.00 45.84 257 THR A C 1
ATOM 1962 O O . THR A 1 257 ? 71.791 -3.576 9.482 1.00 45.84 257 THR A O 1
ATOM 1965 N N . SER A 1 258 ? 72.619 -5.111 8.063 1.00 46.59 258 SER A N 1
ATOM 1966 C CA . SER A 1 258 ? 72.975 -6.194 8.977 1.00 46.59 258 SER A CA 1
ATOM 1967 C C . SER A 1 258 ? 74.117 -5.837 9.934 1.00 46.59 258 SER A C 1
ATOM 1969 O O . SER A 1 258 ? 75.165 -5.360 9.500 1.00 46.59 258 SER A O 1
ATOM 1971 N N . ARG A 1 259 ? 73.976 -6.197 11.216 1.00 41.28 259 ARG A N 1
ATOM 1972 C CA . ARG A 1 259 ? 75.094 -6.319 12.164 1.00 41.28 259 ARG A CA 1
ATOM 1973 C C . ARG A 1 259 ? 75.152 -7.762 12.671 1.00 41.28 259 ARG A C 1
ATOM 1975 O O . ARG A 1 259 ? 74.474 -8.118 13.629 1.00 41.28 259 ARG A O 1
ATOM 1982 N N . SER A 1 260 ? 75.921 -8.592 11.971 1.00 45.41 260 SER A N 1
ATOM 1983 C CA . SER A 1 260 ? 76.303 -9.947 12.374 1.00 45.41 260 SER A CA 1
ATOM 1984 C C . SER A 1 260 ? 77.498 -9.885 13.329 1.00 45.41 260 SER A C 1
ATOM 1986 O O . SER A 1 260 ? 78.462 -9.165 13.073 1.00 45.41 260 SER A O 1
ATOM 1988 N N . GLY A 1 261 ? 77.418 -10.628 14.431 1.00 42.47 261 GLY A N 1
ATOM 1989 C CA . GLY A 1 261 ? 78.500 -10.835 15.389 1.00 42.47 261 GLY A CA 1
ATOM 1990 C C . GLY A 1 261 ? 78.612 -12.320 15.717 1.00 42.47 261 GLY A C 1
ATOM 1991 O O . GLY A 1 261 ? 77.756 -12.871 16.403 1.00 42.47 261 GLY A O 1
ATOM 1992 N N . ASP A 1 262 ? 79.662 -12.904 15.156 1.00 46.62 262 ASP A N 1
ATOM 1993 C CA . ASP A 1 262 ? 80.181 -14.270 15.201 1.00 46.62 262 ASP A CA 1
ATOM 1994 C C . ASP A 1 262 ? 80.293 -14.928 16.595 1.00 46.62 262 ASP A C 1
ATOM 1996 O O . ASP A 1 262 ? 80.598 -14.299 17.606 1.00 46.62 262 ASP A O 1
ATOM 2000 N N . GLU A 1 263 ? 79.924 -16.211 16.670 1.00 44.59 263 GLU A N 1
ATOM 2001 C CA . GLU A 1 263 ? 80.808 -17.382 16.873 1.00 44.59 263 GLU A CA 1
ATOM 2002 C C . GLU A 1 263 ? 81.170 -17.708 18.332 1.00 44.59 263 GLU A C 1
ATOM 2004 O O . GLU A 1 263 ? 82.061 -17.112 18.941 1.00 44.59 263 GLU A O 1
ATOM 2009 N N . ARG A 1 264 ? 80.632 -18.836 18.821 1.00 43.03 264 ARG A N 1
ATOM 2010 C CA . ARG A 1 264 ? 81.508 -19.969 19.167 1.00 43.03 264 ARG A CA 1
ATOM 2011 C C . ARG A 1 264 ? 80.757 -21.291 19.310 1.00 43.03 264 ARG A C 1
ATOM 2013 O O . ARG A 1 264 ? 79.956 -21.508 20.212 1.00 43.03 264 ARG A O 1
ATOM 2020 N N . THR A 1 265 ? 81.107 -22.192 18.408 1.00 50.72 265 THR A N 1
ATOM 2021 C CA . THR A 1 265 ? 80.894 -23.637 18.432 1.00 50.72 265 THR A CA 1
ATOM 2022 C C . THR A 1 265 ? 81.714 -24.321 19.531 1.00 50.72 265 THR A C 1
ATOM 2024 O O . THR A 1 265 ? 82.900 -24.030 19.684 1.00 50.72 265 THR A O 1
ATOM 2027 N N . SER A 1 266 ? 81.158 -25.327 20.208 1.00 43.62 266 SER A N 1
ATOM 2028 C CA . SER A 1 266 ? 81.818 -26.638 20.359 1.00 43.62 266 SER A CA 1
ATOM 2029 C C . SER A 1 266 ? 80.876 -27.695 20.946 1.00 43.62 266 SER A C 1
ATOM 2031 O O . SER A 1 266 ? 80.020 -27.444 21.784 1.00 43.62 266 SER A O 1
ATOM 2033 N N . SER A 1 267 ? 81.047 -28.882 20.385 1.00 47.59 267 SER A N 1
ATOM 2034 C CA . SER A 1 267 ? 80.240 -30.101 20.345 1.00 47.59 267 SER A CA 1
ATOM 2035 C C . SER A 1 267 ? 80.234 -30.962 21.633 1.00 47.59 267 SER A C 1
ATOM 2037 O O . SER A 1 267 ? 81.002 -30.699 22.556 1.00 47.59 267 SER A O 1
ATOM 2039 N N . PRO A 1 268 ? 79.413 -32.037 21.690 1.00 63.16 268 PRO A N 1
ATOM 2040 C CA . PRO A 1 268 ? 78.996 -32.720 22.916 1.00 63.16 268 PRO A CA 1
ATOM 2041 C C . PRO A 1 268 ? 79.827 -33.974 23.241 1.00 63.16 268 PRO A C 1
ATOM 2043 O O . PRO A 1 268 ? 80.408 -34.599 22.350 1.00 63.16 268 PRO A O 1
ATOM 2046 N N . ARG A 1 269 ? 79.812 -34.432 24.504 1.00 47.69 269 ARG A N 1
ATOM 2047 C CA . ARG A 1 269 ? 80.256 -35.793 24.858 1.00 47.69 269 ARG A CA 1
ATOM 2048 C C . ARG A 1 269 ? 79.520 -36.400 26.056 1.00 47.69 269 ARG A C 1
ATOM 2050 O O . ARG A 1 269 ? 78.997 -35.723 26.927 1.00 47.69 269 ARG A O 1
ATOM 2057 N N . TRP A 1 270 ? 79.459 -37.723 25.992 1.00 42.38 270 TRP A N 1
ATOM 2058 C CA . TRP A 1 270 ? 78.542 -38.665 26.621 1.00 42.38 270 TRP A CA 1
ATOM 2059 C C . TRP A 1 270 ? 78.844 -39.072 28.085 1.00 42.38 270 TRP A C 1
ATOM 2061 O O . TRP A 1 270 ? 79.998 -39.177 28.471 1.00 42.38 270 TRP A O 1
ATOM 2071 N N . ARG A 1 271 ? 77.770 -39.534 28.762 1.00 44.91 271 ARG A N 1
ATOM 2072 C CA . ARG A 1 271 ? 77.626 -40.708 29.678 1.00 44.91 271 ARG A CA 1
ATOM 2073 C C . ARG A 1 271 ? 78.168 -40.712 31.132 1.00 44.91 271 ARG A C 1
ATOM 2075 O O . ARG A 1 271 ? 79.341 -40.933 31.368 1.00 44.91 271 ARG A O 1
ATOM 2082 N N . LYS A 1 272 ? 77.169 -40.828 32.033 1.00 50.66 272 LYS A N 1
ATOM 2083 C CA . LYS A 1 272 ? 76.870 -41.890 33.042 1.00 50.66 272 LYS A CA 1
ATOM 2084 C C . LYS A 1 272 ? 77.592 -41.955 34.415 1.00 50.66 272 LYS A C 1
ATOM 2086 O O . LYS A 1 272 ? 78.759 -42.294 34.486 1.00 50.66 272 LYS A O 1
ATOM 2091 N N . ARG A 1 273 ? 76.706 -41.950 35.437 1.00 47.88 273 ARG A N 1
ATOM 2092 C CA . ARG A 1 273 ? 76.626 -42.721 36.713 1.00 47.88 273 ARG A CA 1
ATOM 2093 C C . ARG A 1 273 ? 77.577 -42.379 37.883 1.00 47.88 273 ARG A C 1
ATOM 2095 O O . ARG A 1 273 ? 78.730 -42.767 37.849 1.00 47.88 273 ARG A O 1
ATOM 2102 N N . ALA A 1 274 ? 76.991 -41.715 38.896 1.00 54.72 274 ALA A N 1
ATOM 2103 C CA . ALA A 1 274 ? 76.761 -42.090 40.317 1.00 54.72 274 ALA A CA 1
ATOM 2104 C C . ALA A 1 274 ? 77.745 -43.030 41.060 1.00 54.72 274 ALA A C 1
ATOM 2106 O O . ALA A 1 274 ? 78.337 -43.898 40.418 1.00 54.72 274 ALA A O 1
ATOM 2107 N N . PRO A 1 275 ? 77.787 -43.003 42.414 1.00 69.25 275 PRO A N 1
ATOM 2108 C CA . PRO A 1 275 ? 76.954 -42.244 43.366 1.00 69.25 275 PRO A CA 1
ATOM 2109 C C . PRO A 1 275 ? 77.629 -41.025 44.004 1.00 69.25 275 PRO A C 1
ATOM 2111 O O . PRO A 1 275 ? 78.871 -41.018 44.133 1.00 69.25 275 PRO A O 1
#

Foldseek 3Di:
DAAEEEEEEADDDPLLVVLLQVLCCVAQVYRYHYDDYDYFPDFAPDNVVSAHEFQVRQVVGCPVVNVVGLAYEYEYQGHYDPPVHAHPLCSNTFYYHLVQQDDDDDSSSQLSLLVSCLRNLVNQVHAADPDLASSHDDPDSVRSVVHHSHGDPVSLVVGDCVRNVVPDPPPDDDDPPDDDPVRVVVVCCVPPVVVVCVVVVPPDDDPPDPDDPDDDDDPQDVVNVVVVVVVVVCVVVVVVVVVVVPDDDDPPDPPDDDDDDDDDDDDDDDDDDDD

Radius of gyration: 32.3 Å; chains: 1; bounding box: 97×59×74 Å

Organism: NCBI:txid553466